Protein AF-A0A9D0G9I2-F1 (afdb_monomer_lite)

Structure (mmCIF, N/CA/C/O backbone):
data_AF-A0A9D0G9I2-F1
#
_entry.id   AF-A0A9D0G9I2-F1
#
loop_
_atom_site.group_PDB
_atom_site.id
_atom_site.type_symbol
_atom_site.label_atom_id
_atom_site.label_alt_id
_atom_site.label_comp_id
_atom_site.label_asym_id
_atom_site.label_entity_id
_atom_site.label_seq_id
_atom_site.pdbx_PDB_ins_code
_atom_site.Cartn_x
_atom_site.Cartn_y
_atom_site.Cartn_z
_atom_site.occupancy
_atom_site.B_iso_or_equiv
_atom_site.auth_seq_id
_atom_site.auth_comp_id
_atom_site.auth_asym_id
_atom_site.auth_atom_id
_atom_site.pdbx_PDB_model_num
ATOM 1 N N . SER A 1 1 ? 21.217 6.390 -65.018 1.00 47.09 1 SER A N 1
ATOM 2 C CA . SER A 1 1 ? 20.827 5.400 -63.999 1.00 47.09 1 SER A CA 1
ATOM 3 C C . SER A 1 1 ? 19.767 6.012 -63.111 1.00 47.09 1 SER A C 1
ATOM 5 O O . SER A 1 1 ? 19.989 7.145 -62.696 1.00 47.09 1 SER A O 1
ATOM 7 N N . PRO A 1 2 ? 18.620 5.361 -62.864 1.00 44.28 2 PRO A N 1
ATOM 8 C CA . PRO A 1 2 ? 17.696 5.843 -61.846 1.00 44.28 2 PRO A CA 1
ATOM 9 C C . PRO A 1 2 ? 18.361 5.688 -60.472 1.00 44.28 2 PRO A C 1
ATOM 11 O O . PRO A 1 2 ? 18.971 4.654 -60.196 1.00 44.28 2 PRO A O 1
ATOM 14 N N . SER A 1 3 ? 18.303 6.733 -59.648 1.00 42.41 3 SER A N 1
ATOM 15 C CA . SER A 1 3 ? 18.754 6.682 -58.256 1.00 42.41 3 SER A CA 1
ATOM 16 C C . SER A 1 3 ? 17.938 5.629 -57.500 1.00 42.41 3 SER A C 1
ATOM 18 O O . SER A 1 3 ? 16.717 5.604 -57.670 1.00 42.41 3 SER A O 1
ATOM 20 N N . PRO A 1 4 ? 18.559 4.757 -56.686 1.00 49.34 4 PRO A N 1
ATOM 21 C CA . PRO A 1 4 ? 17.802 3.831 -55.858 1.00 49.34 4 PRO A CA 1
ATOM 22 C C . PRO A 1 4 ? 16.935 4.631 -54.883 1.00 49.34 4 PRO A C 1
ATOM 24 O O . PRO A 1 4 ? 17.421 5.539 -54.207 1.00 49.34 4 PRO A O 1
ATOM 27 N N . THR A 1 5 ? 15.643 4.312 -54.832 1.00 45.12 5 THR A N 1
ATOM 28 C CA . THR A 1 5 ? 14.754 4.766 -53.763 1.00 45.12 5 THR A CA 1
ATOM 29 C C . THR A 1 5 ? 15.368 4.323 -52.432 1.00 45.12 5 THR A C 1
ATOM 31 O O . THR A 1 5 ? 15.647 3.130 -52.293 1.00 45.12 5 THR A O 1
ATOM 34 N N . PRO A 1 6 ? 15.634 5.231 -51.474 1.00 51.09 6 PRO A N 1
ATOM 35 C CA . PRO A 1 6 ? 16.128 4.823 -50.168 1.00 51.09 6 PRO A CA 1
ATOM 36 C C . PRO A 1 6 ? 15.109 3.869 -49.541 1.00 51.09 6 PRO A C 1
ATOM 38 O O . PRO A 1 6 ? 13.916 4.173 -49.496 1.00 51.09 6 PRO A O 1
ATOM 41 N N . ALA A 1 7 ? 15.574 2.694 -49.116 1.00 53.31 7 ALA A N 1
ATOM 42 C CA . ALA A 1 7 ? 14.750 1.779 -48.346 1.00 53.31 7 ALA A CA 1
ATOM 43 C C . ALA A 1 7 ? 14.322 2.501 -47.063 1.00 53.31 7 ALA A C 1
ATOM 45 O O . ALA A 1 7 ? 15.159 3.071 -46.363 1.00 53.31 7 ALA A O 1
ATOM 46 N N . ILE A 1 8 ? 13.020 2.515 -46.784 1.00 58.06 8 ILE A N 1
ATOM 47 C CA . ILE A 1 8 ? 12.508 2.999 -45.506 1.00 58.06 8 ILE A CA 1
ATOM 48 C C . ILE A 1 8 ? 12.923 1.947 -44.481 1.00 58.06 8 ILE A C 1
ATOM 50 O O . ILE A 1 8 ? 12.377 0.845 -44.478 1.00 58.06 8 ILE A O 1
ATOM 54 N N . THR A 1 9 ? 13.933 2.249 -43.667 1.00 65.75 9 THR A N 1
ATOM 55 C CA . THR A 1 9 ? 14.253 1.420 -42.505 1.00 65.75 9 THR A CA 1
ATOM 56 C C . THR A 1 9 ? 13.101 1.574 -41.520 1.00 65.75 9 THR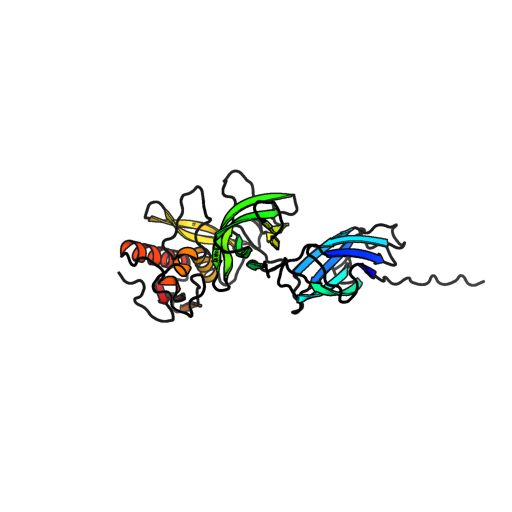 A C 1
ATOM 58 O O . THR A 1 9 ? 12.830 2.678 -41.054 1.00 65.75 9 THR A O 1
ATOM 61 N N . GLU A 1 10 ? 12.383 0.488 -41.260 1.00 85.38 10 GLU A N 1
ATOM 62 C CA . GLU A 1 10 ? 11.380 0.432 -40.200 1.00 85.38 10 GLU A CA 1
ATOM 63 C C . GLU A 1 10 ? 12.079 0.208 -38.859 1.00 85.38 10 GLU A C 1
ATOM 65 O O . GLU A 1 10 ? 13.124 -0.443 -38.798 1.00 85.38 10 GLU A O 1
ATOM 70 N N . GLN A 1 11 ? 11.518 0.766 -37.790 1.00 91.75 11 GLN A N 1
ATOM 71 C CA . GLN A 1 11 ? 12.075 0.590 -36.462 1.00 91.75 11 GLN A CA 1
ATOM 72 C C . GLN A 1 11 ? 11.852 -0.842 -35.962 1.00 91.75 11 GLN A C 1
ATOM 74 O O . GLN A 1 11 ? 10.718 -1.292 -35.818 1.00 91.75 11 GLN A O 1
ATOM 79 N N . ALA A 1 12 ? 12.937 -1.532 -35.624 1.00 95.06 12 ALA A N 1
ATOM 80 C CA . ALA A 1 12 ? 12.932 -2.833 -34.977 1.00 95.06 12 ALA A CA 1
ATOM 81 C C . ALA A 1 12 ? 13.803 -2.790 -33.720 1.00 95.06 12 ALA A C 1
ATOM 83 O O . ALA A 1 12 ? 14.944 -2.332 -33.762 1.00 95.06 12 ALA A O 1
ATOM 84 N N . ILE A 1 13 ? 13.255 -3.291 -32.611 1.00 97.62 13 ILE A N 1
ATOM 85 C CA . ILE A 1 13 ? 13.919 -3.373 -31.308 1.00 97.62 13 ILE A CA 1
ATOM 86 C C . ILE A 1 13 ? 14.185 -4.850 -30.998 1.00 97.62 13 ILE A C 1
ATOM 88 O O . ILE A 1 13 ? 13.281 -5.685 -31.082 1.00 97.62 13 ILE A O 1
ATOM 92 N N . SER A 1 14 ? 15.409 -5.165 -30.592 1.00 97.81 14 SER A N 1
ATOM 93 C CA . SER A 1 14 ? 15.853 -6.507 -30.220 1.00 97.81 14 SER A CA 1
ATOM 94 C C . SER A 1 14 ? 16.387 -6.505 -28.794 1.00 97.81 14 SER A C 1
ATOM 96 O O . SER A 1 14 ? 17.213 -5.667 -28.434 1.00 97.81 14 SER A O 1
ATOM 98 N N . VAL A 1 15 ? 15.951 -7.473 -27.990 1.00 98.31 15 VAL A N 1
ATOM 99 C CA . VAL A 1 15 ? 16.482 -7.714 -26.643 1.00 98.31 15 VAL A CA 1
ATOM 100 C C . VAL A 1 15 ? 17.414 -8.919 -26.701 1.00 98.31 15 VAL A C 1
ATOM 102 O O . VAL A 1 15 ? 17.011 -10.006 -27.113 1.00 98.31 15 VAL A O 1
ATOM 105 N N . GLU A 1 16 ? 18.664 -8.714 -26.303 1.00 98.06 16 GLU A N 1
ATOM 106 C CA . GLU A 1 16 ? 19.693 -9.754 -26.217 1.00 98.06 16 GLU A CA 1
ATOM 107 C C . GLU A 1 16 ? 19.693 -10.401 -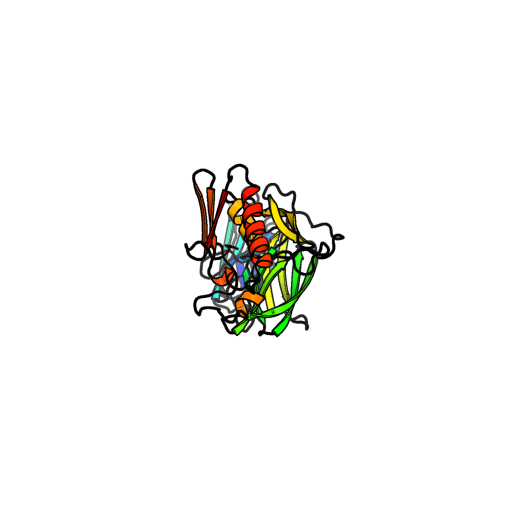24.834 1.00 98.06 16 GLU A C 1
ATOM 109 O O . GLU A 1 16 ? 19.792 -11.621 -24.722 1.00 98.06 16 GLU A O 1
ATOM 114 N N . VAL A 1 17 ? 19.540 -9.583 -23.790 1.00 97.62 17 VAL A N 1
ATOM 115 C CA . VAL A 1 17 ? 19.424 -10.008 -22.394 1.00 97.62 17 VAL A CA 1
ATOM 116 C C . VAL A 1 17 ? 18.236 -9.275 -21.774 1.00 97.62 17 VAL A C 1
ATOM 118 O O . VAL A 1 17 ? 18.145 -8.057 -21.938 1.00 97.62 17 VAL A O 1
ATOM 121 N N . PRO A 1 18 ? 17.340 -9.960 -21.045 1.00 97.62 18 PRO A N 1
ATOM 122 C CA . PRO A 1 18 ? 17.267 -11.414 -20.856 1.00 97.62 18 PRO A CA 1
ATOM 123 C C . PRO A 1 18 ? 16.829 -12.178 -22.121 1.00 97.62 18 PRO A C 1
ATOM 125 O O . PRO A 1 18 ? 16.193 -11.622 -23.013 1.00 97.62 18 PRO A O 1
ATOM 128 N N . HIS A 1 19 ? 17.128 -13.477 -22.175 1.00 96.69 19 HIS A N 1
ATOM 129 C CA . HIS A 1 19 ? 16.605 -14.380 -23.203 1.00 96.69 19 HIS A CA 1
ATOM 130 C C . HIS A 1 19 ? 15.161 -14.811 -22.900 1.00 96.69 19 HIS A C 1
ATOM 132 O O . HIS A 1 19 ? 14.730 -14.848 -21.745 1.00 96.69 19 HIS A O 1
ATOM 138 N N . ALA A 1 20 ? 14.416 -15.208 -23.934 1.00 96.81 20 ALA A N 1
ATOM 139 C CA . ALA A 1 20 ? 13.057 -15.720 -23.767 1.00 96.81 20 ALA A CA 1
ATOM 140 C C . ALA A 1 20 ? 13.018 -16.954 -22.846 1.00 96.81 20 ALA A C 1
ATOM 142 O O . ALA A 1 20 ? 13.774 -17.907 -23.022 1.00 96.81 20 ALA A O 1
ATOM 143 N N . GLY A 1 21 ? 12.122 -16.925 -21.859 1.00 95.44 21 GLY A N 1
ATOM 144 C CA . GLY A 1 21 ? 11.957 -17.948 -20.827 1.00 95.44 21 GLY A CA 1
ATOM 145 C C . GLY A 1 21 ? 12.998 -17.896 -19.705 1.00 95.44 21 GLY A C 1
ATOM 146 O O . GLY A 1 21 ? 12.945 -18.728 -18.801 1.00 95.44 21 GLY A O 1
ATOM 147 N N . GLN A 1 22 ? 13.940 -16.947 -19.733 1.00 96.44 22 GLN A N 1
ATOM 148 C CA . GLN A 1 22 ? 14.976 -16.844 -18.711 1.00 96.44 22 GLN A CA 1
ATOM 149 C C . GLN A 1 22 ? 14.378 -16.494 -17.343 1.00 96.44 22 GLN A C 1
ATOM 151 O O . GLN A 1 22 ? 13.547 -15.591 -17.211 1.00 96.44 22 GLN A O 1
ATOM 156 N N . THR A 1 23 ? 14.865 -17.176 -16.304 1.00 94.69 23 THR A N 1
ATOM 157 C CA . THR A 1 23 ? 14.631 -16.774 -14.917 1.00 94.69 23 THR A CA 1
ATOM 158 C C . THR A 1 23 ? 15.496 -15.567 -14.576 1.00 94.69 23 THR A C 1
ATOM 160 O O . THR A 1 23 ? 16.725 -15.662 -14.595 1.00 94.69 23 THR A O 1
ATOM 163 N N . VAL A 1 24 ? 14.864 -14.443 -14.245 1.00 92.88 24 VAL A N 1
ATOM 164 C CA . VAL A 1 24 ? 15.537 -13.168 -13.957 1.00 92.88 24 VAL A CA 1
ATOM 165 C C . VAL A 1 24 ? 15.492 -12.833 -12.471 1.00 92.88 24 VAL A C 1
ATOM 167 O O . VAL A 1 24 ? 14.506 -13.105 -11.791 1.00 92.88 24 VAL A O 1
ATOM 170 N N . THR A 1 25 ? 16.568 -12.241 -11.956 1.00 89.00 25 THR A N 1
ATOM 171 C CA . THR A 1 25 ? 16.629 -11.665 -10.603 1.00 89.00 25 THR A CA 1
ATOM 172 C C . THR A 1 25 ? 15.915 -10.313 -10.542 1.00 89.00 25 THR A C 1
ATOM 174 O O . THR A 1 25 ? 15.331 -9.876 -11.528 1.00 89.00 25 THR A O 1
ATOM 177 N N . ASN A 1 26 ? 15.951 -9.661 -9.379 1.00 87.62 26 ASN A N 1
ATOM 178 C CA . ASN A 1 26 ? 15.521 -8.280 -9.188 1.00 87.62 26 ASN A CA 1
ATOM 179 C C . ASN A 1 26 ? 16.738 -7.480 -8.671 1.00 87.62 26 ASN A C 1
ATOM 181 O O . ASN A 1 26 ? 17.180 -7.758 -7.552 1.00 87.62 26 ASN A O 1
ATOM 185 N N . PRO A 1 27 ? 17.338 -6.585 -9.477 1.00 92.38 27 PRO A N 1
ATOM 186 C CA . PRO A 1 27 ? 16.837 -6.068 -10.754 1.00 92.38 27 PRO A CA 1
ATOM 187 C C . PRO A 1 27 ? 16.989 -7.042 -11.938 1.00 92.38 27 PRO A C 1
ATOM 189 O O . PRO A 1 27 ? 17.762 -8.005 -11.892 1.00 92.38 27 PRO A O 1
ATOM 192 N N . ILE A 1 28 ? 16.242 -6.762 -13.010 1.00 94.31 28 ILE A N 1
ATOM 193 C CA . ILE A 1 28 ? 16.429 -7.347 -14.343 1.00 94.31 28 ILE A CA 1
ATOM 194 C C . ILE A 1 28 ? 17.516 -6.546 -15.054 1.00 94.31 28 ILE A C 1
ATOM 196 O O . ILE A 1 28 ? 17.349 -5.347 -15.265 1.00 94.31 28 ILE A O 1
ATOM 200 N N . HIS A 1 29 ? 18.596 -7.205 -15.466 1.00 96.69 29 HIS A N 1
ATOM 201 C CA . HIS A 1 29 ? 19.578 -6.602 -16.365 1.00 96.69 29 HIS A CA 1
ATOM 202 C C . HIS A 1 29 ? 19.095 -6.740 -17.810 1.00 96.69 29 HIS A C 1
ATOM 204 O O . HIS A 1 29 ? 18.751 -7.840 -18.247 1.00 96.69 29 HIS A O 1
ATOM 210 N N . ILE A 1 30 ? 19.067 -5.626 -18.534 1.00 98.00 30 ILE A N 1
ATOM 211 C CA . ILE A 1 30 ? 18.604 -5.537 -19.916 1.00 98.00 30 ILE A CA 1
ATOM 212 C C . ILE A 1 30 ? 19.768 -5.117 -20.802 1.00 98.00 30 ILE A C 1
ATOM 214 O O . ILE A 1 30 ? 20.473 -4.161 -20.483 1.00 98.00 30 ILE A O 1
ATOM 218 N N . GLN A 1 31 ? 19.921 -5.792 -21.935 1.00 98.50 31 GLN A N 1
ATOM 219 C CA . GLN A 1 31 ? 20.800 -5.397 -23.028 1.00 98.50 31 GLN A CA 1
ATOM 220 C C . GLN A 1 31 ? 20.077 -5.623 -24.352 1.00 98.50 31 GLN A C 1
ATOM 222 O O . GLN A 1 31 ? 19.423 -6.652 -24.542 1.00 98.50 31 GLN A O 1
ATOM 227 N N . GLY A 1 32 ? 20.209 -4.685 -25.280 1.00 98.25 32 GLY A N 1
ATOM 228 C CA . GLY A 1 32 ? 19.633 -4.830 -26.605 1.00 98.25 32 GLY A CA 1
ATOM 229 C C . GLY A 1 32 ? 20.092 -3.763 -27.582 1.00 98.25 32 GLY A C 1
ATOM 230 O O . GLY A 1 32 ? 20.961 -2.936 -27.288 1.00 98.25 32 GLY A O 1
ATOM 231 N N . HIS A 1 33 ? 19.491 -3.802 -28.763 1.00 98.19 33 HIS A N 1
ATOM 232 C CA . HIS A 1 33 ? 19.754 -2.870 -29.845 1.00 98.19 33 HIS A CA 1
ATOM 233 C C . HIS A 1 33 ? 18.474 -2.543 -30.612 1.00 98.19 33 HIS A C 1
ATOM 235 O O . HIS A 1 33 ? 17.480 -3.265 -30.539 1.00 98.19 33 HIS A O 1
ATOM 241 N N . ALA A 1 34 ? 18.506 -1.452 -31.362 1.00 97.81 34 ALA A N 1
ATOM 242 C CA . ALA A 1 34 ? 17.453 -1.055 -32.274 1.00 97.81 34 ALA A CA 1
ATOM 243 C C . ALA A 1 34 ? 18.041 -0.581 -33.604 1.00 97.81 34 ALA A C 1
ATOM 245 O O . ALA A 1 34 ? 19.178 -0.107 -33.673 1.00 97.81 34 ALA A O 1
ATOM 246 N N . THR A 1 35 ? 17.260 -0.701 -34.672 1.00 96.69 35 THR A N 1
ATOM 247 C CA . THR A 1 35 ? 17.672 -0.277 -36.019 1.00 96.69 35 THR A CA 1
ATOM 248 C C . THR A 1 35 ? 17.818 1.234 -36.154 1.00 96.69 35 THR A C 1
ATOM 250 O O . THR A 1 35 ? 18.607 1.685 -36.983 1.00 96.69 35 THR A O 1
ATOM 253 N N . ILE A 1 36 ? 17.059 2.002 -35.365 1.00 95.06 36 ILE A N 1
ATOM 254 C CA . ILE A 1 36 ? 17.032 3.464 -35.376 1.00 95.06 36 ILE A CA 1
ATOM 255 C C . ILE A 1 36 ? 17.128 3.972 -33.935 1.00 95.06 36 ILE A C 1
ATOM 257 O O . ILE A 1 36 ? 16.480 3.449 -33.025 1.00 95.06 36 ILE A O 1
ATOM 261 N N . TYR A 1 37 ? 17.944 5.002 -33.735 1.00 95.19 37 TYR A N 1
ATOM 262 C CA . TYR A 1 37 ? 18.054 5.744 -32.492 1.00 95.19 37 TYR A CA 1
ATOM 263 C C . TYR A 1 37 ? 16.715 6.408 -32.153 1.00 95.19 37 TYR A C 1
ATOM 265 O O . TYR A 1 37 ? 16.200 7.158 -32.989 1.00 95.19 37 TYR A O 1
ATOM 273 N N . PRO A 1 38 ? 16.142 6.132 -30.964 1.00 93.81 38 PRO A N 1
ATOM 274 C CA . PRO A 1 38 ? 14.804 6.590 -30.627 1.00 93.81 38 PRO A CA 1
ATOM 275 C C . PRO A 1 38 ? 14.770 8.107 -30.475 1.00 93.81 38 PRO A C 1
ATOM 277 O O . PRO A 1 38 ? 15.780 8.758 -30.179 1.00 93.81 38 PRO A O 1
ATOM 280 N N . PHE A 1 39 ? 13.582 8.682 -30.638 1.00 87.94 39 PHE A N 1
ATOM 281 C CA . PHE A 1 39 ? 13.379 10.096 -30.340 1.00 87.94 39 PHE A CA 1
ATOM 282 C C . PHE A 1 39 ? 13.793 10.416 -28.889 1.00 87.94 39 PHE A C 1
ATOM 284 O O . PHE A 1 39 ? 13.548 9.629 -27.978 1.00 87.94 39 PHE A O 1
ATOM 291 N N . GLU A 1 40 ? 14.486 11.544 -28.686 1.00 88.75 40 GLU A N 1
ATOM 292 C CA . GLU A 1 40 ? 15.084 11.942 -27.393 1.00 88.75 40 GLU A CA 1
ATOM 293 C C . GLU A 1 40 ? 16.034 10.901 -26.763 1.00 88.75 40 GLU A C 1
ATOM 295 O O . GLU A 1 40 ? 16.381 10.999 -25.586 1.00 88.75 40 GLU A O 1
ATOM 300 N N . GLY A 1 41 ? 16.487 9.905 -27.533 1.00 94.38 41 GLY A N 1
ATOM 301 C CA . GLY A 1 41 ? 17.415 8.890 -27.045 1.00 94.38 41 GLY A CA 1
ATOM 302 C C . GLY A 1 41 ? 16.836 7.980 -25.968 1.00 94.38 41 GLY A C 1
ATOM 303 O O . GLY A 1 41 ? 17.605 7.406 -25.199 1.00 94.38 41 GLY A O 1
ATOM 304 N N . THR A 1 42 ? 15.509 7.855 -25.891 1.00 95.81 42 THR A N 1
ATOM 305 C CA . THR A 1 42 ? 14.836 7.154 -24.794 1.00 95.81 42 THR A CA 1
ATOM 306 C C . THR A 1 42 ? 13.922 6.040 -25.302 1.00 95.81 42 THR A C 1
ATOM 308 O O . THR A 1 42 ? 13.017 6.269 -26.100 1.00 95.81 42 THR A O 1
ATOM 311 N N . PHE A 1 43 ? 14.125 4.829 -24.784 1.00 97.44 43 PHE A N 1
ATOM 312 C CA . PHE A 1 43 ? 13.136 3.750 -24.814 1.00 97.44 43 PHE A CA 1
ATOM 313 C C . PHE A 1 43 ? 12.392 3.675 -23.480 1.00 97.44 43 PHE A C 1
ATOM 315 O O . PHE A 1 43 ? 12.831 4.228 -22.474 1.00 97.44 43 PHE A O 1
ATOM 322 N N . LEU A 1 44 ? 11.288 2.937 -23.447 1.00 97.00 44 LEU A N 1
ATOM 323 C CA . LEU A 1 44 ? 10.555 2.628 -22.226 1.00 97.00 44 LEU A CA 1
ATOM 324 C C . LEU A 1 44 ? 10.566 1.119 -21.987 1.00 97.00 44 LEU A C 1
ATOM 326 O O . LEU A 1 44 ? 10.087 0.359 -22.827 1.00 97.00 44 LEU A O 1
ATOM 330 N N . ALA A 1 45 ? 11.079 0.675 -20.842 1.00 97.94 45 ALA A N 1
ATOM 331 C CA . ALA A 1 45 ? 10.878 -0.691 -20.377 1.00 97.94 45 ALA A CA 1
ATOM 332 C C . ALA A 1 45 ? 9.601 -0.788 -19.553 1.00 97.94 45 ALA A C 1
ATOM 334 O O . ALA A 1 45 ? 9.360 0.024 -18.665 1.00 97.94 45 ALA A O 1
ATOM 335 N N . ARG A 1 46 ? 8.826 -1.840 -19.805 1.00 97.88 46 ARG A N 1
ATOM 336 C CA . ARG A 1 46 ? 7.679 -2.248 -18.997 1.00 97.88 46 ARG A CA 1
ATOM 337 C C . ARG A 1 46 ? 7.822 -3.704 -18.600 1.00 97.88 46 ARG A C 1
ATOM 339 O O . ARG A 1 46 ? 8.085 -4.549 -19.454 1.00 97.88 46 ARG A O 1
ATOM 346 N N . VAL A 1 47 ? 7.612 -4.004 -17.326 1.00 97.31 47 VAL A N 1
ATOM 347 C CA . VAL A 1 47 ? 7.575 -5.379 -16.819 1.00 97.31 47 VAL A CA 1
ATOM 348 C C . VAL A 1 47 ? 6.143 -5.709 -16.439 1.00 97.31 47 VAL A C 1
ATOM 350 O O . VAL A 1 47 ? 5.479 -4.905 -15.785 1.00 97.31 47 VAL A O 1
ATOM 353 N N . TYR A 1 48 ? 5.683 -6.885 -16.849 1.00 95.69 48 TYR A N 1
ATOM 354 C CA . TYR A 1 48 ? 4.346 -7.390 -16.568 1.00 95.69 48 TYR A CA 1
ATOM 355 C C . TYR A 1 48 ? 4.412 -8.725 -15.826 1.00 95.69 48 TYR A C 1
ATOM 357 O O . TYR A 1 48 ? 5.289 -9.545 -16.119 1.00 95.69 48 TYR A O 1
ATOM 365 N N . ASP A 1 49 ? 3.485 -8.936 -14.892 1.00 92.44 49 ASP A N 1
ATOM 366 C CA . ASP A 1 49 ? 3.281 -10.227 -14.226 1.00 92.44 49 ASP A CA 1
ATOM 367 C C . ASP A 1 49 ? 2.464 -11.205 -15.097 1.00 92.44 49 ASP A C 1
ATOM 369 O O . ASP A 1 49 ? 2.115 -10.913 -16.244 1.00 92.44 49 ASP A O 1
ATOM 373 N N . SER A 1 50 ? 2.166 -12.390 -14.559 1.00 91.19 50 SER A N 1
ATOM 374 C CA . SER A 1 50 ? 1.400 -13.435 -15.251 1.00 91.19 50 SER A CA 1
ATOM 375 C C . SER A 1 50 ? -0.054 -13.059 -15.534 1.00 91.19 50 SER A C 1
ATOM 377 O O . SER A 1 50 ? -0.682 -13.684 -16.386 1.00 91.19 50 SER A O 1
ATOM 379 N N . ASP A 1 51 ? -0.581 -12.062 -14.823 1.00 91.31 51 ASP A N 1
ATOM 380 C CA . ASP A 1 51 ? -1.934 -11.537 -14.993 1.00 91.31 51 ASP A CA 1
ATOM 381 C C . ASP A 1 51 ? -1.947 -10.304 -15.917 1.00 91.31 51 ASP A C 1
ATOM 383 O O . ASP A 1 51 ? -2.948 -9.588 -15.985 1.00 91.31 51 ASP A O 1
ATOM 387 N N . GLU A 1 52 ? -0.839 -10.042 -16.624 1.00 93.25 52 GLU A N 1
ATOM 388 C CA . GLU A 1 52 ? -0.643 -8.893 -17.513 1.00 93.25 52 GLU A CA 1
ATOM 389 C C . GLU A 1 52 ? -0.761 -7.532 -16.800 1.00 93.25 52 GLU A C 1
ATOM 391 O O . GLU A 1 52 ? -1.010 -6.498 -17.431 1.00 93.25 52 GLU A O 1
ATOM 396 N N . ARG A 1 53 ? -0.536 -7.489 -15.480 1.00 93.69 53 ARG A N 1
ATOM 397 C CA . ARG A 1 53 ? -0.463 -6.227 -14.732 1.00 93.69 53 ARG A CA 1
ATOM 398 C C . ARG A 1 53 ? 0.923 -5.621 -14.865 1.00 93.69 53 ARG A C 1
ATOM 400 O O . ARG A 1 53 ? 1.926 -6.319 -14.773 1.00 93.69 53 ARG A O 1
ATOM 407 N N . LEU A 1 54 ? 0.976 -4.306 -15.059 1.00 94.94 54 LEU A N 1
ATOM 408 C CA . LEU A 1 54 ? 2.225 -3.550 -15.105 1.00 94.94 54 LEU A CA 1
ATOM 409 C C . LEU A 1 54 ? 2.830 -3.464 -13.696 1.00 94.94 54 LEU A C 1
ATOM 411 O O . LEU A 1 54 ? 2.208 -2.908 -12.794 1.00 94.94 54 LEU A O 1
ATOM 415 N N . ILE A 1 55 ? 4.040 -3.996 -13.520 1.00 94.69 55 ILE A N 1
ATOM 416 C CA . ILE A 1 55 ? 4.724 -4.086 -12.217 1.00 94.69 55 ILE A CA 1
ATOM 417 C C . ILE A 1 55 ? 6.035 -3.295 -12.135 1.00 94.69 55 ILE A C 1
ATOM 419 O O . ILE A 1 55 ? 6.616 -3.163 -11.054 1.00 94.69 55 ILE A O 1
ATOM 423 N N . ALA A 1 56 ? 6.494 -2.769 -13.270 1.00 95.25 56 ALA A N 1
ATOM 424 C CA . ALA A 1 56 ? 7.553 -1.774 -13.372 1.00 95.25 56 ALA A CA 1
ATOM 425 C C . ALA A 1 56 ? 7.443 -1.035 -14.705 1.00 95.25 56 ALA A C 1
ATOM 427 O O . ALA A 1 56 ? 7.085 -1.632 -15.723 1.00 95.25 56 ALA A O 1
ATOM 428 N N . GLU A 1 57 ? 7.806 0.241 -14.705 1.00 95.81 57 GLU A N 1
ATOM 429 C CA . GLU A 1 57 ? 7.958 1.057 -15.902 1.00 95.81 57 GLU A CA 1
ATOM 430 C C . GLU A 1 57 ? 9.160 1.978 -15.692 1.00 95.81 57 GLU A C 1
ATOM 432 O O . GLU A 1 57 ? 9.200 2.701 -14.700 1.00 95.81 57 GLU A O 1
ATOM 437 N N . VAL A 1 58 ? 10.165 1.913 -16.570 1.00 94.12 58 VAL A N 1
ATOM 438 C CA . VAL A 1 58 ? 11.373 2.743 -16.447 1.00 94.12 58 VAL A CA 1
ATOM 439 C C . VAL A 1 58 ? 11.884 3.209 -17.810 1.00 94.12 58 VAL A C 1
ATOM 441 O O . VAL A 1 58 ? 11.893 2.421 -18.762 1.00 94.12 58 VAL A O 1
ATOM 444 N N . PRO A 1 59 ? 12.331 4.471 -17.937 1.00 95.44 59 PRO A N 1
ATOM 445 C CA . PRO A 1 59 ? 13.002 4.934 -19.142 1.00 95.44 59 PRO A CA 1
ATOM 446 C C . PRO A 1 59 ? 14.384 4.280 -19.277 1.00 95.44 59 PRO A C 1
ATOM 448 O O . PRO A 1 59 ? 15.082 4.045 -18.291 1.00 95.44 59 PRO A O 1
ATOM 451 N N . ILE A 1 60 ? 14.788 4.009 -20.515 1.00 97.12 60 ILE A N 1
ATOM 452 C CA . ILE A 1 60 ? 16.092 3.453 -20.866 1.00 97.12 60 ILE A CA 1
ATOM 453 C C . ILE A 1 60 ? 16.786 4.411 -21.825 1.00 97.12 60 ILE A C 1
ATOM 455 O O . ILE A 1 60 ? 16.294 4.662 -22.924 1.00 97.12 60 ILE A O 1
ATOM 459 N N . MET A 1 61 ? 17.964 4.885 -21.427 1.00 97.06 61 MET A N 1
ATOM 460 C CA . MET A 1 61 ? 18.807 5.703 -22.291 1.00 97.06 61 MET A CA 1
ATOM 461 C C . MET A 1 61 ? 19.478 4.838 -23.360 1.00 97.06 61 MET A C 1
ATOM 463 O O . MET A 1 61 ? 20.170 3.864 -23.052 1.00 97.06 61 MET A O 1
ATOM 467 N N . ALA A 1 62 ? 19.287 5.219 -24.618 1.00 97.50 62 ALA A N 1
ATOM 468 C CA . ALA A 1 62 ? 19.923 4.611 -25.772 1.00 97.50 62 ALA A CA 1
ATOM 469 C C . ALA A 1 62 ? 21.248 5.310 -26.116 1.00 97.50 62 ALA A C 1
ATOM 471 O O . ALA A 1 62 ? 21.423 6.515 -25.923 1.00 97.50 62 ALA A O 1
ATOM 472 N N . GLN A 1 63 ? 22.175 4.547 -26.686 1.00 97.88 63 GLN A N 1
ATOM 473 C CA . GLN A 1 63 ? 23.450 5.015 -27.220 1.00 97.88 63 GLN A CA 1
ATOM 474 C C . GLN A 1 63 ? 23.439 4.869 -28.741 1.00 97.88 63 GLN A C 1
ATOM 476 O O . GLN A 1 63 ? 23.026 3.834 -29.257 1.00 97.88 63 GLN A O 1
ATOM 481 N N . GLY A 1 64 ? 23.889 5.892 -29.461 1.00 95.88 64 GLY A N 1
ATOM 482 C CA . GLY A 1 64 ? 23.901 5.921 -30.923 1.00 95.88 64 GLY A CA 1
ATOM 483 C C . GLY A 1 64 ? 23.763 7.342 -31.462 1.00 95.88 64 GLY A C 1
ATOM 484 O O . GLY A 1 64 ? 23.675 8.297 -30.692 1.00 95.88 64 GLY A O 1
ATOM 485 N N . GLU A 1 65 ? 23.745 7.464 -32.786 1.00 94.06 65 GLU A N 1
ATOM 486 C CA . GLU A 1 65 ? 23.573 8.742 -33.484 1.00 94.06 65 GLU A CA 1
ATOM 487 C C . GLU A 1 65 ? 22.142 8.866 -34.030 1.00 94.06 65 GLU A C 1
ATOM 489 O O . GLU A 1 65 ? 21.596 7.869 -34.519 1.00 94.06 65 GLU A O 1
ATOM 494 N N . PRO A 1 66 ? 21.532 10.066 -34.025 1.00 91.06 66 PRO A N 1
ATOM 495 C CA . PRO A 1 66 ? 20.206 10.283 -34.598 1.00 91.06 66 PRO A CA 1
ATOM 496 C C . PRO A 1 66 ? 20.082 9.755 -36.037 1.00 91.06 66 PRO A C 1
ATOM 498 O O . PRO A 1 66 ? 20.861 10.114 -36.919 1.00 91.06 66 PRO A O 1
ATOM 501 N N . GLY A 1 67 ? 19.083 8.900 -36.277 1.00 86.19 67 GLY A N 1
ATOM 502 C CA . GLY A 1 67 ? 18.844 8.255 -37.576 1.00 86.19 67 GLY A CA 1
ATOM 503 C C . GLY A 1 67 ? 19.740 7.045 -37.885 1.00 86.19 67 GLY A C 1
ATOM 504 O O . GLY A 1 67 ? 19.516 6.380 -38.895 1.00 86.19 67 GLY A O 1
ATOM 505 N N . GLY A 1 68 ? 20.728 6.746 -37.037 1.00 93.44 68 GLY A N 1
ATOM 506 C CA . GLY A 1 68 ? 21.541 5.529 -37.083 1.00 93.44 68 GLY A CA 1
ATOM 507 C C . GLY A 1 68 ? 21.041 4.448 -36.116 1.00 93.44 68 GLY A C 1
ATOM 508 O O . GLY A 1 68 ? 20.055 4.672 -35.419 1.00 93.44 68 GLY A O 1
ATOM 509 N N . PRO A 1 69 ? 21.703 3.280 -36.047 1.00 96.75 69 PRO A N 1
ATOM 510 C CA . PRO A 1 69 ? 21.364 2.231 -35.088 1.00 96.75 69 PRO A CA 1
ATOM 511 C C . PRO A 1 69 ? 21.640 2.666 -33.646 1.00 96.75 69 PRO A C 1
ATOM 513 O O . PRO A 1 69 ? 22.486 3.527 -33.393 1.00 96.75 69 PRO A O 1
ATOM 516 N N . ALA A 1 70 ? 20.962 2.015 -32.703 1.00 97.56 70 ALA A N 1
ATOM 517 C CA . ALA A 1 70 ? 21.138 2.256 -31.279 1.00 97.56 70 ALA A CA 1
ATOM 518 C C . ALA A 1 70 ? 21.383 0.974 -30.487 1.00 97.56 70 ALA A C 1
ATOM 520 O O . ALA A 1 70 ? 20.886 -0.092 -30.840 1.00 97.56 70 ALA A O 1
ATOM 521 N N . SER A 1 71 ? 22.109 1.095 -29.382 1.00 98.12 71 SER A N 1
ATOM 522 C CA . SER A 1 71 ? 22.224 0.074 -28.342 1.00 98.12 71 SER A CA 1
ATOM 523 C C . SER A 1 71 ? 21.693 0.608 -27.018 1.00 98.12 71 SER A C 1
ATOM 525 O O . SER A 1 71 ? 21.593 1.818 -26.812 1.00 98.12 71 SER A O 1
ATOM 527 N N . PHE A 1 72 ? 21.324 -0.285 -26.109 1.00 98.12 72 PHE A N 1
ATOM 528 C CA . PHE A 1 72 ? 20.885 0.104 -24.777 1.00 98.12 72 PHE A CA 1
ATOM 529 C C . PHE A 1 72 ? 21.237 -0.951 -23.733 1.00 98.12 72 PHE A C 1
ATOM 531 O O . PHE A 1 72 ? 21.246 -2.153 -24.006 1.00 98.12 72 PHE A O 1
ATOM 538 N N . THR A 1 73 ? 21.485 -0.473 -22.516 1.00 98.19 73 THR A N 1
ATOM 539 C CA . THR A 1 73 ? 21.657 -1.288 -21.312 1.00 98.19 73 THR A CA 1
ATOM 540 C C . THR A 1 73 ? 20.910 -0.640 -20.159 1.00 98.19 73 THR A C 1
ATOM 542 O O . THR A 1 73 ? 20.993 0.578 -20.001 1.00 98.19 73 THR A O 1
ATOM 545 N N . ALA A 1 74 ? 20.216 -1.426 -19.341 1.00 96.88 74 ALA A N 1
ATOM 546 C CA . ALA A 1 74 ? 19.485 -0.907 -18.188 1.00 96.88 74 ALA A CA 1
ATOM 547 C C . ALA A 1 74 ? 19.3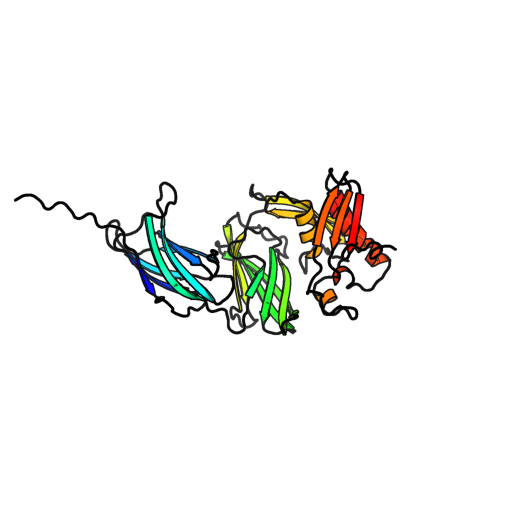42 -1.938 -17.069 1.00 96.88 74 ALA A C 1
ATOM 549 O O . ALA A 1 74 ? 19.464 -3.142 -17.291 1.00 96.88 74 ALA A O 1
ATOM 550 N N . GLU A 1 75 ? 19.021 -1.447 -15.877 1.00 95.31 75 GLU A N 1
ATOM 551 C CA . GLU A 1 75 ? 18.570 -2.259 -14.753 1.00 95.31 75 GLU A CA 1
ATOM 552 C C . GLU A 1 75 ? 17.143 -1.867 -14.395 1.00 95.31 75 GLU A C 1
ATOM 554 O O . GLU A 1 75 ? 16.835 -0.684 -14.244 1.00 95.31 75 GLU A O 1
ATOM 559 N N . VAL A 1 76 ? 16.266 -2.861 -14.261 1.00 93.88 76 VAL A N 1
ATOM 560 C CA . VAL A 1 76 ? 14.855 -2.638 -13.941 1.00 93.88 76 VAL A CA 1
ATOM 561 C C . VAL A 1 76 ? 14.503 -3.389 -12.678 1.00 93.88 76 VAL A C 1
ATOM 563 O O . VAL A 1 76 ? 14.409 -4.619 -12.670 1.00 93.88 76 VAL A O 1
ATOM 566 N N . TYR A 1 77 ? 14.295 -2.638 -11.604 1.00 92.12 77 TYR A N 1
ATOM 567 C CA . TYR A 1 77 ? 13.655 -3.175 -10.418 1.00 92.12 77 TYR A CA 1
ATOM 568 C C . TYR A 1 77 ? 12.154 -3.314 -10.660 1.00 92.12 77 TYR A C 1
ATOM 570 O O . TYR A 1 77 ? 11.541 -2.471 -11.313 1.00 92.12 77 TYR A O 1
ATOM 578 N N . TYR A 1 78 ? 11.555 -4.369 -10.119 1.00 91.12 78 TYR A N 1
ATOM 579 C CA . TYR A 1 78 ? 10.115 -4.608 -10.215 1.00 91.12 78 TYR A CA 1
ATOM 580 C C . TYR A 1 78 ? 9.526 -5.005 -8.867 1.00 91.12 78 TYR A C 1
ATOM 582 O O . TYR A 1 78 ? 10.238 -5.496 -7.992 1.00 91.12 78 TYR A O 1
ATOM 590 N N . GLY A 1 79 ? 8.232 -4.752 -8.688 1.00 89.50 79 GLY A N 1
ATOM 591 C CA . GLY A 1 79 ? 7.471 -5.263 -7.547 1.00 89.50 79 GLY A CA 1
ATOM 592 C C . GLY A 1 79 ? 6.601 -6.457 -7.926 1.00 89.50 79 GLY A C 1
ATOM 593 O O . GLY A 1 79 ? 6.739 -7.014 -9.009 1.00 89.50 79 GLY A O 1
ATOM 594 N N . GLY A 1 80 ? 5.652 -6.815 -7.063 1.00 81.94 80 GLY A N 1
ATOM 595 C CA . GLY A 1 80 ? 4.678 -7.867 -7.362 1.00 81.94 80 GLY A CA 1
ATOM 596 C C . GLY A 1 80 ? 5.204 -9.295 -7.178 1.00 81.94 80 GLY A C 1
ATOM 597 O O . GLY A 1 80 ? 6.308 -9.531 -6.683 1.00 81.94 80 GLY A O 1
ATOM 598 N N . HIS A 1 81 ? 4.359 -10.268 -7.520 1.00 81.06 81 HIS A N 1
ATOM 599 C CA . HIS A 1 81 ? 4.592 -11.670 -7.187 1.00 81.06 81 HIS A CA 1
ATOM 600 C C . HIS A 1 81 ? 5.588 -12.344 -8.146 1.00 81.06 81 HIS A C 1
ATOM 602 O O . HIS A 1 81 ? 5.576 -12.074 -9.347 1.00 81.06 81 HIS A O 1
ATOM 608 N N . PRO A 1 82 ? 6.413 -13.283 -7.648 1.00 84.44 82 PRO A N 1
ATOM 609 C CA . PRO A 1 82 ? 7.235 -14.141 -8.497 1.00 84.44 82 PRO A CA 1
ATOM 610 C C . PRO A 1 82 ? 6.375 -15.021 -9.401 1.00 84.44 82 PRO A C 1
ATOM 612 O O . PRO A 1 82 ? 5.318 -15.487 -8.979 1.00 84.44 82 PRO A O 1
ATOM 615 N N . GLY A 1 83 ? 6.860 -15.344 -10.596 1.00 89.69 83 GLY A N 1
ATOM 616 C CA . GLY A 1 83 ? 6.134 -16.217 -11.512 1.00 89.69 83 GLY A CA 1
ATOM 617 C C . GLY A 1 83 ? 6.457 -15.959 -12.973 1.00 89.69 83 GLY A C 1
ATOM 618 O O . GLY A 1 83 ? 7.470 -15.348 -13.303 1.00 89.69 83 GLY A O 1
ATOM 619 N N . ALA A 1 84 ? 5.598 -16.449 -13.862 1.00 94.06 84 ALA A N 1
ATOM 620 C CA . ALA A 1 84 ? 5.670 -16.071 -15.267 1.00 94.06 84 ALA A CA 1
ATOM 621 C C . ALA A 1 84 ? 5.431 -14.560 -15.415 1.00 94.06 84 ALA A C 1
ATOM 623 O O . ALA A 1 84 ? 4.670 -13.967 -14.656 1.00 94.06 84 ALA A O 1
ATOM 624 N N . GLY A 1 85 ? 6.076 -13.946 -16.396 1.00 95.62 85 GLY A N 1
ATOM 625 C CA . GLY A 1 85 ? 5.877 -12.543 -16.729 1.00 95.62 85 GLY A CA 1
ATOM 626 C C . GLY A 1 85 ? 6.487 -12.217 -18.081 1.00 95.62 85 GLY A C 1
ATOM 627 O O . GLY A 1 85 ? 6.927 -13.108 -18.815 1.00 95.62 85 GLY A O 1
ATOM 628 N N . ARG A 1 86 ? 6.548 -10.932 -18.421 1.00 97.12 86 ARG A N 1
ATOM 629 C CA . ARG A 1 86 ? 7.237 -10.475 -19.633 1.00 97.12 86 ARG A CA 1
ATOM 630 C C . ARG A 1 86 ? 7.853 -9.097 -19.463 1.00 97.12 86 ARG A C 1
ATOM 632 O O . ARG A 1 86 ? 7.316 -8.240 -18.768 1.00 97.12 86 ARG A O 1
ATOM 639 N N . LEU A 1 87 ? 8.962 -8.886 -20.158 1.00 98.12 87 LEU A N 1
ATOM 640 C CA . LEU A 1 87 ? 9.571 -7.580 -20.372 1.00 98.12 87 LEU A CA 1
ATOM 641 C C . LEU A 1 87 ? 9.173 -7.084 -21.759 1.00 98.12 87 LEU A C 1
ATOM 643 O O . LEU A 1 87 ? 9.321 -7.819 -22.733 1.00 98.12 87 LEU A O 1
ATOM 647 N N . ALA A 1 88 ? 8.713 -5.843 -21.856 1.00 98.31 88 ALA A N 1
ATOM 648 C CA . ALA A 1 88 ? 8.512 -5.143 -23.115 1.00 98.31 88 ALA A CA 1
ATOM 649 C C . ALA A 1 88 ? 9.424 -3.920 -23.189 1.00 98.31 88 ALA A C 1
ATOM 651 O O . ALA A 1 88 ? 9.493 -3.154 -22.229 1.00 98.31 88 ALA A O 1
ATOM 652 N N . ILE A 1 89 ? 10.082 -3.726 -24.332 1.00 98.31 89 ILE A N 1
ATOM 653 C CA . ILE A 1 89 ? 10.814 -2.495 -24.652 1.00 98.31 89 ILE A CA 1
ATOM 654 C C . ILE A 1 89 ? 10.037 -1.779 -25.744 1.00 98.31 89 ILE A C 1
ATOM 656 O O . ILE A 1 89 ? 9.754 -2.376 -26.785 1.00 98.31 89 ILE A O 1
ATOM 660 N N . LEU A 1 90 ? 9.663 -0.531 -25.479 1.00 97.31 90 LEU A N 1
ATOM 661 C CA . LEU A 1 90 ? 8.819 0.281 -26.340 1.00 97.31 90 LEU A CA 1
ATOM 662 C C . LEU A 1 90 ? 9.555 1.543 -26.778 1.00 97.31 90 LEU A C 1
ATOM 664 O O . LEU A 1 90 ? 10.277 2.158 -25.995 1.00 97.31 90 LEU A O 1
ATOM 668 N N . GLU A 1 91 ? 9.279 1.972 -28.001 1.00 95.75 91 GLU A N 1
ATOM 669 C CA . GLU A 1 91 ? 9.445 3.360 -28.415 1.00 95.75 91 GLU A CA 1
ATOM 670 C C . GLU A 1 91 ? 8.069 4.020 -28.461 1.00 95.75 91 GLU A C 1
ATOM 672 O O . GLU A 1 91 ? 7.131 3.478 -29.056 1.00 95.75 91 GLU A O 1
ATOM 677 N N . LEU A 1 92 ? 7.941 5.178 -27.815 1.00 93.56 92 LEU A N 1
ATOM 678 C CA . LEU A 1 92 ? 6.705 5.949 -27.801 1.00 93.56 92 LEU A CA 1
ATOM 679 C C . LEU A 1 92 ? 6.804 7.147 -28.743 1.00 93.56 92 LEU A C 1
ATOM 681 O O . LEU A 1 92 ? 7.831 7.814 -28.839 1.00 93.56 92 LEU A O 1
ATOM 685 N N . SER A 1 93 ? 5.696 7.444 -29.409 1.00 89.75 93 SER A N 1
ATOM 686 C CA . SER A 1 93 ? 5.526 8.625 -30.240 1.00 89.75 93 SER A CA 1
ATOM 687 C C . SER A 1 93 ? 5.543 9.874 -29.355 1.00 89.75 93 SER A C 1
ATOM 689 O O . SER A 1 93 ? 4.695 9.995 -28.466 1.00 89.75 93 SER A O 1
ATOM 691 N N . PRO A 1 94 ? 6.409 10.866 -29.620 1.00 86.50 94 PRO A N 1
ATOM 692 C CA . PRO A 1 94 ? 6.405 12.117 -28.861 1.00 86.50 94 PRO A CA 1
ATOM 693 C C . PRO A 1 94 ? 5.139 12.953 -29.097 1.00 86.50 94 PRO A C 1
ATOM 695 O O . PRO A 1 94 ? 4.865 13.892 -28.356 1.00 86.50 94 PRO A O 1
ATOM 698 N N . ARG A 1 95 ? 4.357 12.642 -30.141 1.00 89.19 95 ARG A N 1
ATOM 699 C CA . ARG A 1 95 ? 3.137 13.383 -30.484 1.00 89.19 95 ARG A CA 1
ATOM 700 C C . ARG A 1 95 ? 1.990 13.087 -29.523 1.00 89.19 95 ARG A C 1
ATOM 702 O O . ARG A 1 95 ? 1.214 13.984 -29.210 1.00 89.19 95 ARG A O 1
ATOM 709 N N . ASP A 1 96 ? 1.836 11.824 -29.148 1.00 90.75 96 ASP A N 1
ATOM 710 C CA . ASP A 1 96 ? 0.623 11.313 -28.502 1.00 90.75 96 ASP A CA 1
ATOM 711 C C . ASP A 1 96 ? 0.870 10.148 -27.530 1.00 90.75 96 ASP A C 1
ATOM 713 O O . ASP A 1 96 ? -0.081 9.629 -26.949 1.00 90.75 96 ASP A O 1
ATOM 717 N N . GLY A 1 97 ? 2.124 9.727 -27.337 1.00 89.75 97 GLY A N 1
ATOM 718 C CA . GLY A 1 97 ? 2.487 8.606 -26.470 1.00 89.75 97 GLY A CA 1
ATOM 719 C C . GLY A 1 97 ? 2.077 7.235 -27.012 1.00 89.75 97 GLY A C 1
ATOM 720 O O . GLY A 1 97 ? 2.169 6.245 -26.287 1.00 89.75 97 GLY A O 1
ATOM 721 N N . SER A 1 98 ? 1.612 7.150 -28.264 1.00 92.12 98 SER A N 1
ATOM 722 C CA . SER A 1 98 ? 1.303 5.867 -28.897 1.00 92.12 98 SER A CA 1
ATOM 723 C C . SER A 1 98 ? 2.565 5.025 -29.092 1.00 92.12 98 SER A C 1
ATOM 725 O O . SER A 1 98 ? 3.668 5.549 -29.232 1.00 92.12 98 SER A O 1
ATOM 727 N N . VAL A 1 99 ? 2.417 3.702 -29.083 1.00 94.25 99 VAL A N 1
ATOM 728 C CA . VAL A 1 99 ? 3.540 2.782 -29.300 1.00 94.25 99 VAL A CA 1
ATOM 729 C C . VAL A 1 99 ? 3.923 2.802 -30.779 1.00 94.25 99 VAL A C 1
ATOM 731 O O . VAL A 1 99 ? 3.110 2.434 -31.624 1.00 94.25 99 VAL A O 1
ATOM 734 N N . VAL A 1 100 ? 5.157 3.214 -31.079 1.00 92.69 100 VAL A N 1
ATOM 735 C CA . VAL A 1 100 ? 5.733 3.220 -32.436 1.00 92.69 100 VAL A CA 1
ATOM 736 C C . VAL A 1 100 ? 6.333 1.860 -32.761 1.00 92.69 100 VAL A C 1
ATOM 738 O O . VAL A 1 100 ? 6.080 1.304 -33.825 1.00 92.69 100 VAL A O 1
ATOM 741 N N . ALA A 1 101 ? 7.102 1.314 -31.823 1.00 95.06 101 ALA A N 1
ATOM 742 C CA . ALA A 1 101 ? 7.710 0.000 -31.928 1.00 95.06 101 ALA A CA 1
ATOM 743 C C . ALA A 1 101 ? 7.706 -0.673 -30.559 1.00 95.06 101 ALA A C 1
ATOM 745 O O . ALA A 1 101 ? 7.811 -0.012 -29.523 1.00 95.06 101 ALA A O 1
ATOM 746 N N . VAL A 1 102 ? 7.582 -1.997 -30.551 1.00 97.19 102 VAL A N 1
ATOM 747 C CA . VAL A 1 102 ? 7.651 -2.796 -29.331 1.00 97.19 102 VAL A CA 1
ATOM 748 C C . VAL A 1 102 ? 8.268 -4.150 -29.621 1.00 97.19 102 VAL A C 1
ATOM 750 O O . VAL A 1 102 ? 7.971 -4.786 -30.630 1.00 97.19 102 VAL A O 1
ATOM 753 N N . THR A 1 103 ? 9.092 -4.612 -28.693 1.00 98.06 103 THR A N 1
ATOM 754 C CA . THR A 1 103 ? 9.508 -6.009 -28.603 1.00 98.06 103 THR A CA 1
ATOM 755 C C . THR A 1 103 ? 9.172 -6.543 -27.221 1.00 98.06 103 THR A C 1
ATOM 757 O O . THR A 1 103 ? 9.047 -5.776 -26.264 1.00 98.06 103 THR A O 1
ATOM 760 N N . SER A 1 104 ? 8.953 -7.849 -27.105 1.00 97.81 104 SER A N 1
ATOM 761 C CA . SER A 1 104 ? 8.600 -8.484 -25.837 1.00 97.81 104 SER A CA 1
ATOM 762 C C . SER A 1 104 ? 9.324 -9.805 -25.659 1.00 97.81 104 SER A C 1
ATOM 764 O O . SER A 1 104 ? 9.425 -10.608 -26.583 1.00 97.81 104 SER A O 1
ATOM 766 N N . VAL A 1 105 ? 9.785 -10.036 -24.435 1.00 97.94 105 VAL A N 1
ATOM 767 C CA . VAL A 1 105 ? 10.478 -11.249 -24.017 1.00 97.94 105 VAL A CA 1
ATOM 768 C C . VAL A 1 105 ? 9.709 -11.850 -22.848 1.00 97.94 105 VAL A C 1
ATOM 770 O O . VAL A 1 105 ? 9.510 -11.188 -21.831 1.00 97.94 105 VAL A O 1
ATOM 773 N N . ALA A 1 106 ? 9.262 -13.098 -22.990 1.00 97.81 106 ALA A N 1
ATOM 774 C CA . ALA A 1 106 ? 8.681 -13.853 -21.881 1.00 97.81 106 ALA A CA 1
ATOM 775 C C . ALA A 1 106 ? 9.767 -14.179 -20.847 1.00 97.81 106 ALA A C 1
ATOM 777 O O . ALA A 1 106 ? 10.874 -14.547 -21.232 1.00 97.81 106 ALA A O 1
ATOM 778 N N . LEU A 1 107 ? 9.453 -14.079 -19.558 1.00 96.62 107 LEU A N 1
ATOM 779 C CA . LEU A 1 107 ? 10.388 -14.255 -18.446 1.00 96.62 107 LEU A CA 1
ATOM 780 C C . LEU A 1 107 ? 9.788 -15.131 -17.349 1.00 96.62 107 LEU A C 1
ATOM 782 O O . LEU A 1 107 ? 8.571 -15.277 -17.233 1.00 96.62 107 LEU A O 1
ATOM 786 N N . VAL A 1 108 ? 10.665 -15.649 -16.492 1.00 95.00 108 VAL A N 1
ATOM 787 C CA . VAL A 1 108 ? 10.288 -16.126 -15.160 1.00 95.00 108 VAL A CA 1
ATOM 788 C C . VAL A 1 108 ? 10.842 -15.133 -14.141 1.00 95.00 108 VAL A C 1
ATOM 790 O O . VAL A 1 108 ? 12.042 -15.085 -13.872 1.00 95.00 108 VAL A O 1
ATOM 793 N N . LEU A 1 109 ? 9.964 -14.302 -13.594 1.00 91.19 109 LEU A N 1
ATOM 794 C CA . LEU A 1 109 ? 10.274 -13.319 -12.567 1.00 91.19 109 LEU A CA 1
ATOM 795 C C . LEU A 1 109 ? 10.582 -14.038 -11.258 1.00 91.19 109 LEU A C 1
ATOM 797 O O . LEU A 1 109 ? 9.722 -14.699 -10.664 1.00 91.19 109 LEU A O 1
ATOM 801 N N . ARG A 1 110 ? 11.826 -13.934 -10.798 1.00 83.38 110 ARG A N 1
ATOM 802 C CA . ARG A 1 110 ? 12.226 -14.510 -9.523 1.00 83.38 110 ARG A CA 1
ATOM 803 C C . ARG A 1 110 ? 11.980 -13.507 -8.406 1.00 83.38 110 ARG A C 1
ATOM 805 O O . ARG A 1 110 ? 12.572 -12.435 -8.366 1.00 83.38 110 ARG A O 1
ATOM 812 N N . GLY A 1 111 ? 11.205 -13.924 -7.416 1.00 65.75 111 GLY A N 1
ATOM 813 C CA . GLY A 1 111 ? 11.206 -13.247 -6.130 1.00 65.75 111 GLY A CA 1
ATOM 814 C C . GLY A 1 111 ? 12.549 -13.379 -5.425 1.00 65.75 111 GLY A C 1
ATOM 815 O O . GLY A 1 111 ? 13.316 -14.310 -5.700 1.00 65.75 111 GLY A O 1
ATOM 816 N N . PRO A 1 112 ? 12.806 -12.528 -4.429 1.00 55.81 112 PRO A N 1
ATOM 817 C CA . PRO A 1 112 ? 13.816 -12.823 -3.429 1.00 55.81 112 PRO A CA 1
ATOM 818 C C . PRO A 1 112 ? 13.567 -14.236 -2.847 1.00 55.81 112 PRO A C 1
ATOM 820 O O . PRO A 1 112 ? 12.407 -14.642 -2.686 1.00 55.81 112 PRO A O 1
ATOM 823 N N . PRO A 1 113 ? 14.617 -15.023 -2.537 1.00 52.75 113 PRO A N 1
ATOM 824 C CA . PRO A 1 113 ? 14.453 -16.368 -1.987 1.00 52.75 113 PRO A CA 1
ATOM 825 C C . PRO A 1 113 ? 13.520 -16.370 -0.763 1.00 52.75 113 PRO A C 1
ATOM 827 O O . PRO A 1 113 ? 13.710 -15.579 0.161 1.00 52.75 113 PRO A O 1
ATOM 830 N N . GLY A 1 114 ? 12.521 -17.260 -0.746 1.00 56.53 114 GLY A N 1
ATOM 831 C CA . GLY A 1 114 ? 11.559 -17.382 0.362 1.00 56.53 114 GLY A CA 1
ATOM 832 C C . GLY A 1 114 ? 10.248 -16.600 0.205 1.00 56.53 114 GLY A C 1
ATOM 833 O O . GLY A 1 114 ? 9.545 -16.412 1.193 1.00 56.53 114 GLY A O 1
ATOM 834 N N . GLY A 1 115 ? 9.907 -16.137 -1.005 1.00 59.12 115 GLY A N 1
ATOM 835 C CA . GLY A 1 115 ? 8.611 -15.499 -1.282 1.00 59.12 115 GLY A CA 1
ATOM 836 C C . GLY A 1 115 ? 8.460 -14.111 -0.655 1.00 59.12 115 GLY A C 1
ATOM 837 O O . GLY A 1 115 ? 7.346 -13.684 -0.383 1.00 59.12 115 GLY A O 1
ATOM 838 N N . ARG A 1 116 ? 9.570 -13.428 -0.373 1.00 71.12 116 ARG A N 1
ATOM 839 C CA . ARG A 1 116 ? 9.574 -12.124 0.299 1.00 71.12 116 ARG A CA 1
ATOM 840 C C . ARG A 1 116 ? 8.915 -11.077 -0.602 1.00 71.12 116 ARG A C 1
ATOM 842 O O . ARG A 1 116 ? 9.358 -10.900 -1.736 1.00 71.12 116 ARG A O 1
ATOM 849 N N . LEU A 1 117 ? 7.855 -10.436 -0.122 1.00 82.69 117 LEU A N 1
ATOM 850 C CA . LEU A 1 117 ? 6.990 -9.594 -0.945 1.00 82.69 117 LEU A CA 1
ATOM 851 C C . LEU A 1 117 ? 6.397 -8.436 -0.140 1.00 82.69 117 LEU A C 1
ATOM 853 O O . LEU A 1 117 ? 6.077 -8.584 1.039 1.00 82.69 117 LEU A O 1
ATOM 857 N N . ILE A 1 118 ? 6.212 -7.305 -0.815 1.00 92.75 118 ILE A N 1
ATOM 858 C CA . ILE A 1 118 ? 5.322 -6.228 -0.391 1.00 92.75 118 ILE A CA 1
ATOM 859 C C . ILE A 1 118 ? 3.963 -6.485 -1.054 1.00 92.75 118 ILE A C 1
ATOM 861 O O . ILE A 1 118 ? 3.854 -6.472 -2.276 1.00 92.75 118 ILE A O 1
ATOM 865 N N . GLU A 1 119 ? 2.945 -6.799 -0.256 1.00 92.50 119 GLU A N 1
ATOM 866 C CA . GLU A 1 119 ? 1.579 -7.050 -0.736 1.00 92.50 119 GLU A CA 1
ATOM 867 C C . GLU A 1 119 ? 0.781 -5.745 -0.849 1.00 92.50 119 GLU A C 1
ATOM 869 O O . GLU A 1 119 ? -0.141 -5.641 -1.657 1.00 92.50 119 GLU A O 1
ATOM 874 N N . MET A 1 120 ? 1.123 -4.743 -0.035 1.00 94.94 120 MET A N 1
ATOM 875 C CA . MET A 1 120 ? 0.582 -3.391 -0.128 1.00 94.94 120 MET A CA 1
ATOM 876 C C . MET A 1 120 ? 1.690 -2.367 0.129 1.00 94.94 120 MET A C 1
ATOM 878 O O . MET A 1 120 ? 2.438 -2.541 1.095 1.00 94.94 120 MET A O 1
ATOM 882 N N . PRO A 1 121 ? 1.785 -1.295 -0.671 1.00 96.69 121 PRO A N 1
ATOM 883 C CA . PRO A 1 121 ? 0.940 -0.985 -1.830 1.00 96.69 121 PRO A CA 1
ATOM 884 C C . PRO A 1 121 ? 1.218 -1.898 -3.035 1.00 96.69 121 PRO A C 1
ATOM 886 O O . PRO A 1 121 ? 2.227 -2.599 -3.085 1.00 96.69 121 PRO A O 1
ATOM 889 N N . GLN A 1 122 ? 0.310 -1.891 -4.009 1.00 94.38 122 GLN A N 1
ATOM 890 C CA . GLN A 1 122 ? 0.510 -2.580 -5.283 1.00 94.38 122 GLN A CA 1
ATOM 891 C C . GLN A 1 122 ? 1.591 -1.881 -6.132 1.00 94.38 122 GLN A C 1
ATOM 893 O O . GLN A 1 122 ? 1.873 -0.693 -5.939 1.00 94.38 122 GLN A O 1
ATOM 898 N N . PRO A 1 123 ? 2.194 -2.581 -7.110 1.00 93.88 123 PRO A N 1
ATOM 899 C CA . PRO A 1 123 ? 3.104 -1.959 -8.067 1.00 93.88 123 PRO A CA 1
ATOM 900 C C . PRO A 1 123 ? 2.530 -0.730 -8.757 1.00 93.88 123 PRO A C 1
ATOM 902 O O . PRO A 1 123 ? 1.431 -0.767 -9.303 1.00 93.88 123 PRO A O 1
ATOM 905 N N . LEU A 1 124 ? 3.315 0.353 -8.732 1.00 95.56 124 LEU A N 1
ATOM 906 C CA . LEU A 1 124 ? 3.017 1.644 -9.353 1.00 95.56 124 LEU A CA 1
ATOM 907 C C . LEU A 1 124 ? 1.739 2.307 -8.810 1.00 95.56 124 LEU A C 1
ATOM 909 O O . LEU A 1 124 ? 1.203 3.236 -9.419 1.00 95.56 124 LEU A O 1
ATOM 913 N N . GLU A 1 125 ? 1.244 1.852 -7.654 1.00 96.81 125 GLU A N 1
ATOM 914 C CA . GLU A 1 125 ? 0.076 2.441 -7.013 1.00 96.81 125 GLU A CA 1
ATOM 915 C C . GLU A 1 125 ? 0.342 3.910 -6.660 1.00 96.81 125 GLU A C 1
ATOM 917 O O . GLU A 1 125 ? 1.435 4.292 -6.229 1.00 96.81 125 GLU A O 1
ATOM 922 N N . LYS A 1 126 ? -0.686 4.747 -6.840 1.00 97.56 126 LYS A N 1
ATOM 923 C CA . LYS A 1 126 ? -0.663 6.144 -6.405 1.00 97.56 126 LYS A CA 1
ATOM 924 C C . LYS A 1 126 ? -0.922 6.195 -4.908 1.00 97.56 126 LYS A C 1
ATOM 926 O O . LYS A 1 126 ? -2.043 5.943 -4.473 1.00 97.56 126 LYS A O 1
ATOM 931 N N . VAL A 1 127 ? 0.092 6.568 -4.144 1.00 97.94 127 VAL A N 1
ATOM 932 C CA . VAL A 1 127 ? 0.045 6.615 -2.681 1.00 97.94 127 VAL A CA 1
ATOM 933 C C . VAL A 1 127 ? 0.232 8.042 -2.177 1.00 97.94 127 VAL A C 1
ATOM 935 O O . VAL A 1 127 ? 0.799 8.889 -2.862 1.00 97.94 127 VAL A O 1
ATOM 938 N N . THR A 1 128 ? -0.243 8.320 -0.970 1.00 97.25 128 THR A N 1
ATOM 939 C CA . THR A 1 128 ? 0.115 9.513 -0.189 1.00 97.25 128 THR A CA 1
ATOM 940 C C . THR A 1 128 ? 0.888 9.078 1.051 1.00 97.25 128 THR A C 1
ATOM 942 O O . THR A 1 128 ? 0.925 7.889 1.370 1.00 97.25 128 THR A O 1
ATOM 945 N N . LEU A 1 129 ? 1.489 10.031 1.767 1.00 95.31 129 LEU A N 1
ATOM 946 C CA . LEU A 1 129 ? 1.914 9.789 3.142 1.00 95.31 129 LEU A CA 1
ATOM 947 C C . LEU A 1 129 ? 0.709 9.948 4.099 1.00 95.31 129 LEU A C 1
ATOM 949 O O . LEU A 1 129 ? -0.082 10.887 3.926 1.00 95.31 129 LEU A O 1
ATOM 953 N N . PRO A 1 130 ? 0.538 9.055 5.093 1.00 96.00 130 PRO A N 1
ATOM 954 C CA . PRO A 1 130 ? 1.351 7.865 5.335 1.00 96.00 130 PRO A CA 1
ATOM 955 C C . PRO A 1 130 ? 1.063 6.727 4.335 1.00 96.00 130 PRO A C 1
ATOM 957 O O . PRO A 1 130 ? -0.096 6.461 4.006 1.00 96.00 130 PRO A O 1
ATOM 960 N N . ILE A 1 131 ? 2.102 6.005 3.899 1.00 97.69 131 ILE A N 1
ATOM 961 C CA . ILE A 1 131 ? 1.967 4.833 3.017 1.00 97.69 131 ILE A CA 1
ATOM 962 C C . ILE A 1 131 ? 1.604 3.608 3.850 1.00 97.69 131 ILE A C 1
ATOM 964 O O . ILE A 1 131 ? 2.275 3.284 4.824 1.00 97.69 131 ILE A O 1
ATOM 968 N N . LYS A 1 132 ? 0.570 2.885 3.432 1.00 97.69 132 LYS A N 1
ATOM 969 C CA . LYS A 1 132 ? 0.152 1.619 4.039 1.00 97.69 132 LYS A CA 1
ATOM 970 C C . LYS A 1 132 ? 1.050 0.480 3.556 1.00 97.69 132 LYS A C 1
ATOM 972 O O . LYS A 1 132 ? 0.928 0.071 2.404 1.00 97.69 132 LYS A O 1
ATOM 977 N N . LEU A 1 133 ? 1.930 -0.024 4.422 1.00 98.00 133 LEU A N 1
ATOM 978 C CA . LEU A 1 133 ? 2.810 -1.154 4.128 1.00 98.00 133 LEU A CA 1
ATOM 979 C C . LEU A 1 133 ? 2.260 -2.458 4.709 1.00 98.00 133 LEU A C 1
ATOM 981 O O . LEU A 1 133 ? 2.230 -2.619 5.926 1.00 98.00 133 LEU A O 1
ATOM 985 N N . LEU A 1 134 ? 1.914 -3.406 3.839 1.00 97.38 134 LEU A N 1
ATOM 986 C CA . LEU A 1 134 ? 1.742 -4.818 4.187 1.00 97.38 134 LEU A CA 1
ATOM 987 C C . LEU A 1 134 ? 2.849 -5.599 3.483 1.00 97.38 134 LEU A C 1
ATOM 989 O O . LEU A 1 134 ? 2.892 -5.624 2.254 1.00 97.38 134 LEU A O 1
ATOM 993 N N . ALA A 1 135 ? 3.743 -6.228 4.235 1.00 95.88 135 ALA A N 1
ATOM 994 C CA . ALA A 1 135 ? 4.817 -7.030 3.669 1.00 95.88 135 ALA A CA 1
ATOM 995 C C . ALA A 1 135 ? 5.046 -8.323 4.445 1.00 95.88 135 ALA A C 1
ATOM 997 O O . ALA A 1 135 ? 4.956 -8.356 5.672 1.00 95.88 135 ALA A O 1
ATOM 998 N N . ARG A 1 136 ? 5.412 -9.372 3.707 1.00 93.56 136 ARG A N 1
ATOM 999 C CA . ARG A 1 136 ? 5.848 -10.655 4.254 1.00 93.56 136 ARG A CA 1
ATOM 1000 C C . ARG A 1 136 ? 7.289 -10.897 3.879 1.00 93.56 136 ARG A C 1
ATOM 1002 O O . ARG A 1 136 ? 7.611 -11.157 2.720 1.00 93.56 136 ARG A O 1
ATOM 1009 N N . VAL A 1 137 ? 8.166 -10.783 4.859 1.00 91.62 137 VAL A N 1
ATOM 1010 C CA . VAL A 1 137 ? 9.614 -10.737 4.676 1.00 91.62 137 VAL A CA 1
ATOM 1011 C C . VAL A 1 137 ? 10.303 -11.386 5.864 1.00 91.62 137 VAL A C 1
ATOM 1013 O O . VAL A 1 137 ? 9.755 -11.433 6.957 1.00 91.62 137 VAL A O 1
ATOM 1016 N N . ALA A 1 138 ? 11.531 -11.863 5.653 1.00 90.06 138 ALA A N 1
ATOM 1017 C CA . ALA A 1 138 ? 12.334 -12.489 6.704 1.00 90.06 138 ALA A CA 1
ATOM 1018 C C . ALA A 1 138 ? 11.597 -13.627 7.456 1.00 90.06 138 ALA A C 1
ATOM 1020 O O . ALA A 1 138 ? 10.650 -14.236 6.947 1.00 90.06 138 ALA A O 1
ATOM 1021 N N . ARG A 1 139 ? 12.112 -13.987 8.631 1.00 92.75 139 ARG A N 1
ATOM 1022 C CA . ARG A 1 139 ? 11.432 -14.857 9.597 1.00 92.75 139 ARG A CA 1
ATOM 1023 C C . ARG A 1 139 ? 10.704 -13.974 10.613 1.00 92.75 139 ARG A C 1
ATOM 1025 O O . ARG A 1 139 ? 11.081 -12.813 10.722 1.00 92.75 139 ARG A O 1
ATOM 1032 N N . PRO A 1 140 ? 9.723 -14.505 11.358 1.00 95.62 140 PRO A N 1
ATOM 1033 C CA . PRO A 1 140 ? 9.211 -13.831 12.546 1.00 95.62 140 PRO A CA 1
ATOM 1034 C C . PRO A 1 140 ? 10.336 -13.421 13.500 1.00 95.62 140 PRO A C 1
ATOM 1036 O O . PRO A 1 140 ? 11.417 -14.023 13.483 1.00 95.62 140 PRO A O 1
ATOM 1039 N N . ASP A 1 141 ? 10.069 -12.407 14.315 1.00 95.56 141 ASP A N 1
ATOM 1040 C CA . ASP A 1 141 ? 10.968 -11.894 15.348 1.00 95.56 141 ASP A CA 1
ATOM 1041 C C . ASP A 1 141 ? 12.345 -11.461 14.810 1.00 95.56 141 ASP A C 1
ATOM 1043 O O . ASP A 1 141 ? 13.386 -11.609 15.453 1.00 95.56 141 ASP A O 1
ATOM 1047 N N . THR A 1 142 ? 12.358 -10.957 13.576 1.00 95.75 142 THR A N 1
ATOM 1048 C CA . THR A 1 142 ? 13.550 -10.441 12.894 1.00 95.75 142 THR A CA 1
ATOM 1049 C C . THR A 1 142 ? 13.409 -8.946 12.645 1.00 95.75 142 THR A C 1
ATOM 1051 O O . THR A 1 142 ? 12.370 -8.500 12.152 1.00 95.75 142 THR A O 1
ATOM 1054 N N . ASP A 1 143 ? 14.469 -8.193 12.922 1.00 96.88 143 ASP A N 1
ATOM 1055 C CA . ASP A 1 143 ? 14.542 -6.768 12.611 1.00 96.88 143 ASP A CA 1
ATOM 1056 C C . ASP A 1 143 ? 14.860 -6.540 11.131 1.00 96.88 143 ASP A C 1
ATOM 1058 O O . ASP A 1 143 ? 15.728 -7.198 10.543 1.00 96.88 143 ASP A O 1
ATOM 1062 N N . VAL A 1 144 ? 14.160 -5.584 10.527 1.00 96.56 144 VAL A N 1
ATOM 1063 C CA . VAL A 1 144 ? 14.390 -5.140 9.150 1.00 96.56 144 VAL A CA 1
ATOM 1064 C C . VAL A 1 144 ? 14.338 -3.621 9.056 1.00 96.56 144 VAL A C 1
ATOM 1066 O O . VAL A 1 144 ? 13.648 -2.963 9.835 1.00 96.56 144 VAL A O 1
ATOM 1069 N N . SER A 1 145 ? 15.018 -3.068 8.054 1.00 96.56 145 SER A N 1
ATOM 1070 C CA . SER A 1 145 ? 14.913 -1.654 7.698 1.00 96.56 145 SER A CA 1
ATOM 1071 C C . SER A 1 145 ? 13.965 -1.484 6.515 1.00 96.56 145 SER A C 1
ATOM 1073 O O . SER A 1 145 ? 14.135 -2.122 5.475 1.00 96.56 145 SER A O 1
ATOM 1075 N N . VAL A 1 146 ? 12.964 -0.623 6.664 1.00 96.94 146 VAL A N 1
ATOM 1076 C CA . VAL A 1 146 ? 12.014 -0.241 5.620 1.00 96.94 146 VAL A CA 1
ATOM 1077 C C . VAL A 1 146 ? 12.316 1.187 5.196 1.00 96.94 146 VAL A C 1
ATOM 1079 O O . VAL A 1 146 ? 12.173 2.118 5.981 1.00 96.94 146 VAL A O 1
ATOM 1082 N N . THR A 1 147 ? 12.709 1.366 3.942 1.00 96.44 147 THR A N 1
ATOM 1083 C CA . THR A 1 147 ? 13.048 2.657 3.343 1.00 96.44 147 THR A CA 1
ATOM 1084 C C . THR A 1 147 ? 11.988 3.060 2.327 1.00 96.44 147 THR A C 1
ATOM 1086 O O . THR A 1 147 ? 11.616 2.260 1.468 1.00 96.44 147 THR A O 1
ATOM 1089 N N . VAL A 1 148 ? 11.543 4.313 2.385 1.00 97.38 148 VAL A N 1
ATOM 1090 C CA . VAL A 1 148 ? 10.808 4.968 1.297 1.00 97.38 148 VAL A CA 1
ATOM 1091 C C . VAL A 1 148 ? 11.761 5.948 0.637 1.00 97.38 148 VAL A C 1
ATOM 1093 O O . VAL A 1 148 ? 12.302 6.824 1.310 1.00 97.38 148 VAL A O 1
ATOM 1096 N N . ARG A 1 149 ? 11.981 5.794 -0.670 1.00 96.31 149 ARG A N 1
ATOM 1097 C CA . ARG A 1 149 ? 12.899 6.633 -1.448 1.00 96.31 149 ARG A CA 1
ATOM 1098 C C . ARG A 1 149 ? 12.211 7.182 -2.691 1.00 96.31 149 ARG A C 1
ATOM 1100 O O . ARG A 1 149 ? 11.664 6.415 -3.479 1.00 96.31 149 ARG A O 1
ATOM 1107 N N . TRP A 1 150 ? 12.276 8.493 -2.872 1.00 96.75 150 TRP A N 1
ATOM 1108 C CA . TRP A 1 150 ? 11.840 9.200 -4.072 1.00 96.75 150 TRP A CA 1
ATOM 1109 C C . TRP A 1 150 ? 12.911 9.131 -5.161 1.00 96.75 150 TRP A C 1
ATOM 1111 O O . TRP A 1 150 ? 14.089 8.891 -4.885 1.00 96.75 150 TRP A O 1
ATOM 1121 N N . GLN A 1 151 ? 12.506 9.350 -6.410 1.00 94.38 151 GLN A N 1
ATOM 1122 C CA . GLN A 1 151 ? 13.408 9.330 -7.561 1.00 94.38 151 GLN A CA 1
ATOM 1123 C C . GLN A 1 151 ? 14.533 10.378 -7.467 1.00 94.38 151 GLN A C 1
ATOM 1125 O O . GLN A 1 151 ? 15.649 10.104 -7.904 1.00 94.38 151 GLN A O 1
ATOM 1130 N N . ASP A 1 152 ? 14.276 11.540 -6.861 1.00 95.06 152 ASP A N 1
ATOM 1131 C CA . ASP A 1 152 ? 15.286 12.582 -6.610 1.00 95.06 152 ASP A CA 1
ATOM 1132 C C . ASP A 1 152 ? 16.332 12.226 -5.532 1.00 95.06 152 ASP A C 1
ATOM 1134 O O . ASP A 1 152 ? 17.269 12.991 -5.297 1.00 95.06 152 ASP A O 1
ATOM 1138 N N . GLY A 1 153 ? 16.198 11.060 -4.892 1.00 94.19 153 GLY A N 1
ATOM 1139 C CA . GLY A 1 153 ? 17.105 10.557 -3.863 1.00 94.19 153 GLY A CA 1
ATOM 1140 C C . GLY A 1 153 ? 16.704 10.906 -2.430 1.00 94.19 153 GLY A C 1
ATOM 1141 O O . GLY A 1 153 ? 17.296 10.354 -1.500 1.00 94.19 153 GLY A O 1
ATOM 1142 N N . THR A 1 154 ? 15.689 11.751 -2.228 1.00 94.88 154 THR A N 1
ATOM 1143 C CA . THR A 1 154 ? 15.086 11.973 -0.907 1.00 94.88 154 THR A CA 1
ATOM 1144 C C . THR A 1 154 ? 14.578 10.650 -0.355 1.00 94.88 154 THR A C 1
ATOM 1146 O O . THR A 1 154 ? 13.982 9.855 -1.082 1.00 94.88 154 THR A O 1
ATOM 1149 N N . GLN A 1 155 ? 14.802 10.392 0.930 1.00 95.00 155 GLN A N 1
ATOM 1150 C CA . GLN A 1 155 ? 14.351 9.161 1.563 1.00 95.00 155 GLN A CA 1
ATOM 1151 C C . GLN A 1 155 ? 14.164 9.317 3.067 1.00 95.00 155 GLN A C 1
ATOM 1153 O O . GLN A 1 155 ? 14.791 10.168 3.694 1.00 95.00 155 GLN A O 1
ATOM 1158 N N . PHE A 1 156 ? 13.363 8.426 3.640 1.00 94.38 156 PHE A N 1
ATOM 1159 C CA . PHE A 1 156 ? 13.345 8.141 5.070 1.00 94.38 156 PHE A CA 1
ATOM 1160 C C . PHE A 1 156 ? 13.341 6.627 5.285 1.00 94.38 156 PHE A C 1
ATOM 1162 O O . PHE A 1 156 ? 12.968 5.863 4.389 1.00 94.38 156 PHE A O 1
ATOM 1169 N N . ALA A 1 157 ? 13.757 6.187 6.469 1.00 93.81 157 ALA A N 1
ATOM 1170 C CA . ALA A 1 157 ? 13.757 4.778 6.828 1.00 93.81 157 ALA A CA 1
ATOM 1171 C C . ALA A 1 157 ? 13.297 4.567 8.269 1.00 93.81 157 ALA A C 1
ATOM 1173 O O . ALA A 1 157 ? 13.560 5.399 9.133 1.00 93.81 157 ALA A O 1
ATOM 1174 N N . HIS A 1 158 ? 12.655 3.425 8.498 1.00 93.62 158 HIS A N 1
ATOM 1175 C CA . HIS A 1 158 ? 12.228 2.943 9.807 1.00 93.62 158 HIS A CA 1
ATOM 1176 C C . HIS A 1 158 ? 12.742 1.534 10.031 1.00 93.62 158 HIS A C 1
ATOM 1178 O O . HIS A 1 158 ? 12.808 0.738 9.094 1.00 93.62 158 HIS A O 1
ATOM 1184 N N . GLU A 1 159 ? 13.061 1.211 11.275 1.00 95.31 159 GLU A N 1
ATOM 1185 C CA . GLU A 1 159 ? 13.335 -0.163 11.681 1.00 95.31 159 GLU A CA 1
ATOM 1186 C C . GLU A 1 159 ? 12.081 -0.770 12.304 1.00 95.31 159 GLU A C 1
ATOM 1188 O O . GLU A 1 159 ? 11.413 -0.145 13.132 1.00 95.31 159 GLU A O 1
ATOM 1193 N N . PHE A 1 160 ? 11.756 -1.994 11.892 1.00 95.62 160 PHE A N 1
ATOM 1194 C CA . PHE A 1 160 ? 10.623 -2.740 12.423 1.00 95.62 160 PHE A CA 1
ATOM 1195 C C . PHE A 1 160 ? 11.041 -4.141 12.830 1.00 95.62 160 PHE A C 1
ATOM 1197 O O . PHE A 1 160 ? 11.788 -4.814 12.120 1.00 95.62 160 PHE A O 1
ATOM 1204 N N . HIS A 1 161 ? 10.456 -4.592 13.933 1.00 96.00 161 HIS A N 1
ATOM 1205 C CA . HIS A 1 161 ? 10.477 -5.984 14.338 1.00 96.00 161 HIS A CA 1
ATOM 1206 C C . HIS A 1 161 ? 9.321 -6.722 13.657 1.00 96.00 161 HIS A C 1
ATOM 1208 O O . HIS A 1 161 ? 8.162 -6.314 13.767 1.00 96.00 161 HIS A O 1
ATOM 1214 N N . THR A 1 162 ? 9.625 -7.782 12.915 1.00 97.19 162 THR A N 1
ATOM 1215 C CA . THR A 1 162 ? 8.609 -8.545 12.178 1.00 97.19 162 THR A CA 1
ATOM 1216 C C . THR A 1 162 ? 7.726 -9.375 13.109 1.00 97.19 162 THR A C 1
ATOM 1218 O O . THR A 1 162 ? 8.209 -10.097 13.976 1.00 97.19 162 THR A O 1
ATOM 1221 N N . LEU A 1 163 ? 6.412 -9.321 12.884 1.00 97.69 163 LEU A N 1
ATOM 1222 C CA . LEU A 1 163 ? 5.429 -10.150 13.581 1.00 97.69 163 LEU A CA 1
ATOM 1223 C C . LEU A 1 163 ? 5.427 -11.582 13.027 1.00 97.69 163 LEU A C 1
ATOM 1225 O O . LEU A 1 163 ? 5.842 -11.825 11.893 1.00 97.69 163 LEU A O 1
ATOM 1229 N N . ALA A 1 164 ? 4.894 -12.530 13.796 1.00 96.38 164 ALA A N 1
ATOM 1230 C CA . ALA A 1 164 ? 4.649 -13.887 13.320 1.00 96.38 164 ALA A CA 1
ATOM 1231 C C . ALA A 1 164 ? 3.401 -13.943 12.423 1.00 96.38 164 ALA A C 1
ATOM 1233 O O . ALA A 1 164 ? 2.272 -14.013 12.912 1.00 96.38 164 ALA A O 1
ATOM 1234 N N . GLY A 1 165 ? 3.605 -13.913 11.105 1.00 94.88 165 GLY A N 1
ATOM 1235 C CA . GLY A 1 165 ? 2.534 -14.084 10.128 1.00 94.88 165 GLY A CA 1
ATOM 1236 C C . GLY A 1 165 ? 1.914 -15.482 10.178 1.00 94.88 165 GLY A C 1
ATOM 1237 O O . GLY A 1 165 ? 2.562 -16.467 10.541 1.00 94.88 165 GLY A O 1
ATOM 1238 N N . LEU A 1 166 ? 0.651 -15.580 9.765 1.00 93.38 166 LEU A N 1
ATOM 1239 C CA . LEU A 1 166 ? -0.119 -16.830 9.730 1.00 93.38 166 LEU A CA 1
ATOM 1240 C C . LEU A 1 166 ? 0.487 -17.915 8.837 1.00 93.38 166 LEU A C 1
ATOM 1242 O O . LEU A 1 166 ? 0.251 -19.103 9.037 1.00 93.38 166 LEU A O 1
ATOM 1246 N N . ASP A 1 167 ? 1.262 -17.504 7.846 1.00 91.38 167 ASP A N 1
ATOM 1247 C CA . ASP A 1 167 ? 1.964 -18.374 6.913 1.00 91.38 167 ASP A CA 1
ATOM 1248 C C . ASP A 1 167 ? 3.389 -18.728 7.372 1.00 91.38 167 ASP A C 1
ATOM 1250 O O . ASP A 1 167 ? 4.172 -19.297 6.609 1.00 91.38 167 ASP A O 1
ATOM 1254 N N . GLY A 1 168 ? 3.739 -18.382 8.615 1.00 91.06 168 GLY A N 1
ATOM 1255 C CA . GLY A 1 168 ? 5.037 -18.656 9.227 1.00 91.06 168 GLY A CA 1
ATOM 125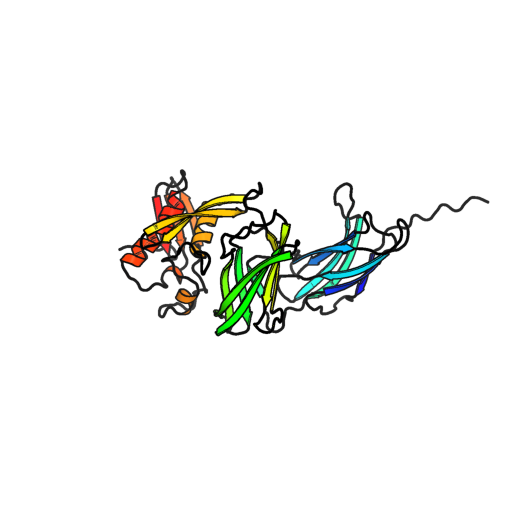6 C C . GLY A 1 168 ? 6.160 -17.709 8.796 1.00 91.06 168 GLY A C 1
ATOM 1257 O O . GLY A 1 168 ? 7.309 -17.919 9.192 1.00 91.06 168 GLY A O 1
ATOM 1258 N N . ARG A 1 169 ? 5.867 -16.679 7.991 1.00 91.69 169 ARG A N 1
ATOM 1259 C CA . ARG A 1 169 ? 6.836 -15.644 7.595 1.00 91.69 169 ARG A CA 1
ATOM 1260 C C . ARG A 1 169 ? 6.795 -14.456 8.552 1.00 91.69 169 ARG A C 1
ATOM 1262 O O . ARG A 1 169 ? 5.812 -14.253 9.261 1.00 91.69 169 ARG A O 1
ATOM 1269 N N . GLY A 1 170 ? 7.868 -13.665 8.558 1.00 95.44 170 GLY A N 1
ATOM 1270 C CA . GLY A 1 170 ? 7.844 -12.368 9.228 1.00 95.44 170 GLY A CA 1
ATOM 1271 C C . GLY A 1 170 ? 6.852 -11.435 8.532 1.00 95.44 170 GLY A C 1
ATOM 1272 O O . GLY A 1 170 ? 6.776 -11.407 7.302 1.00 95.44 170 GLY A O 1
ATOM 1273 N N . LEU A 1 171 ? 6.071 -10.698 9.314 1.00 97.00 171 LEU A N 1
ATOM 1274 C CA . LEU A 1 171 ? 4.984 -9.849 8.839 1.00 97.00 171 LEU A CA 1
ATOM 1275 C C . LEU A 1 171 ? 5.177 -8.406 9.309 1.00 97.00 171 LEU A C 1
ATOM 1277 O O . LEU A 1 171 ? 5.491 -8.153 10.471 1.00 97.00 171 LEU A O 1
ATOM 1281 N N . ILE A 1 172 ? 4.936 -7.458 8.408 1.00 97.25 172 ILE A N 1
ATOM 1282 C CA . ILE A 1 172 ? 4.927 -6.021 8.686 1.00 97.25 172 ILE A CA 1
ATOM 1283 C C . ILE A 1 172 ? 3.607 -5.467 8.174 1.00 97.25 172 ILE A C 1
ATOM 1285 O O . ILE A 1 172 ? 3.305 -5.608 6.991 1.00 97.25 172 ILE A O 1
ATOM 1289 N N . ILE A 1 173 ? 2.829 -4.844 9.057 1.00 97.75 173 ILE A N 1
ATOM 1290 C CA . ILE A 1 173 ? 1.580 -4.155 8.719 1.00 97.75 173 ILE A CA 1
ATOM 1291 C C . ILE A 1 173 ? 1.585 -2.814 9.451 1.00 97.75 173 ILE A C 1
ATOM 1293 O O . ILE A 1 173 ? 1.222 -2.749 10.625 1.00 97.75 173 ILE A O 1
ATOM 1297 N N . VAL A 1 174 ? 2.059 -1.762 8.783 1.00 97.19 174 VAL A N 1
ATOM 1298 C CA . VAL A 1 174 ? 2.264 -0.441 9.400 1.00 97.19 174 VAL A CA 1
ATOM 1299 C C . VAL A 1 174 ? 2.030 0.703 8.408 1.00 97.19 174 VAL A C 1
ATOM 1301 O O . VAL A 1 174 ? 2.300 0.553 7.214 1.00 97.19 174 VAL A O 1
ATOM 1304 N N . PRO A 1 175 ? 1.559 1.870 8.871 1.00 97.25 175 PRO A N 1
ATOM 1305 C CA . PRO A 1 175 ? 1.638 3.110 8.112 1.00 97.25 175 PRO A CA 1
ATOM 1306 C C . PRO A 1 175 ? 3.045 3.728 8.214 1.00 97.25 175 PRO A C 1
ATOM 1308 O O . PRO A 1 175 ? 3.632 3.775 9.291 1.00 97.25 175 PRO A O 1
ATOM 1311 N N . LEU A 1 176 ? 3.573 4.227 7.096 1.00 96.25 176 LEU A N 1
ATOM 1312 C CA . LEU A 1 176 ? 4.910 4.815 6.971 1.00 96.25 176 LEU A CA 1
ATOM 1313 C C . LEU A 1 176 ? 4.827 6.300 6.629 1.00 96.25 176 LEU A C 1
ATOM 1315 O O . LEU A 1 176 ? 4.208 6.670 5.635 1.00 96.25 176 LEU A O 1
ATOM 1319 N N . ASP A 1 177 ? 5.505 7.137 7.400 1.00 94.12 177 ASP A N 1
ATOM 1320 C CA . ASP A 1 177 ? 5.615 8.581 7.167 1.00 94.12 177 ASP A CA 1
ATOM 1321 C C . ASP A 1 177 ? 6.975 9.074 7.670 1.00 94.12 177 ASP A C 1
ATOM 1323 O O . ASP A 1 177 ? 7.712 8.312 8.303 1.00 94.12 177 ASP A O 1
ATOM 1327 N N . PHE A 1 178 ? 7.303 10.340 7.437 1.00 89.75 178 PHE A N 1
ATOM 1328 C CA . PHE A 1 178 ? 8.404 10.977 8.154 1.00 89.75 178 PHE A CA 1
ATOM 1329 C C . PHE A 1 178 ? 8.097 10.973 9.661 1.00 89.75 178 PHE A C 1
ATOM 1331 O O . PHE A 1 178 ? 6.992 11.314 10.079 1.00 89.75 178 PHE A O 1
ATOM 1338 N N . VAL A 1 179 ? 9.065 10.563 10.485 1.00 73.12 179 VAL A N 1
ATOM 1339 C CA . VAL A 1 179 ? 8.945 10.641 11.957 1.00 73.12 179 VAL A CA 1
ATOM 1340 C C . VAL A 1 179 ? 9.480 11.974 12.486 1.00 73.12 179 VAL A C 1
ATOM 1342 O O . VAL A 1 179 ? 9.108 12.401 13.577 1.00 73.12 179 VAL A O 1
ATOM 1345 N N . ASP A 1 180 ? 10.290 12.687 11.703 1.00 70.31 180 ASP A N 1
ATOM 1346 C CA . ASP A 1 180 ? 10.728 14.039 12.013 1.00 70.31 180 ASP A CA 1
ATOM 1347 C C . ASP A 1 180 ? 10.008 15.093 11.155 1.00 70.31 180 ASP A C 1
ATOM 1349 O O . ASP A 1 180 ? 9.919 15.031 9.931 1.00 70.31 180 ASP A O 1
ATOM 1353 N N . ASN A 1 181 ? 9.509 16.138 11.817 1.00 60.31 181 ASN A N 1
ATOM 1354 C CA . ASN A 1 181 ? 8.790 17.246 11.172 1.00 60.31 181 ASN A CA 1
ATOM 1355 C C . ASN A 1 181 ? 9.727 18.229 10.434 1.00 60.31 181 ASN A C 1
ATOM 1357 O O . ASN A 1 181 ? 9.351 19.365 10.146 1.00 60.31 181 ASN A O 1
ATOM 1361 N N . THR A 1 182 ? 10.973 17.831 10.180 1.00 64.44 182 THR A N 1
ATOM 1362 C CA . THR A 1 182 ? 12.035 18.661 9.594 1.00 64.44 182 THR A CA 1
ATOM 1363 C C . THR A 1 182 ? 12.175 18.473 8.087 1.00 64.44 182 THR A C 1
ATOM 1365 O O . THR A 1 182 ? 12.776 19.325 7.430 1.00 64.44 182 THR A O 1
ATOM 1368 N N . HIS A 1 183 ? 11.619 17.397 7.526 1.00 70.62 183 HIS A N 1
ATOM 1369 C CA . HIS A 1 183 ? 11.739 17.087 6.106 1.00 70.62 183 HIS A CA 1
ATOM 1370 C C . HIS A 1 183 ? 10.544 17.616 5.312 1.00 70.62 183 HIS A C 1
ATOM 1372 O O . HIS A 1 183 ? 9.388 17.283 5.571 1.00 70.62 183 HIS A O 1
ATOM 1378 N N . ALA A 1 184 ? 10.827 18.440 4.303 1.00 83.19 184 ALA A N 1
ATOM 1379 C CA . ALA A 1 184 ? 9.829 18.813 3.313 1.00 83.19 184 ALA A CA 1
ATOM 1380 C C . ALA A 1 184 ? 9.610 17.632 2.359 1.00 83.19 184 ALA A C 1
ATOM 1382 O O . ALA A 1 184 ? 10.560 17.164 1.728 1.00 83.19 184 ALA A O 1
ATOM 1383 N N . G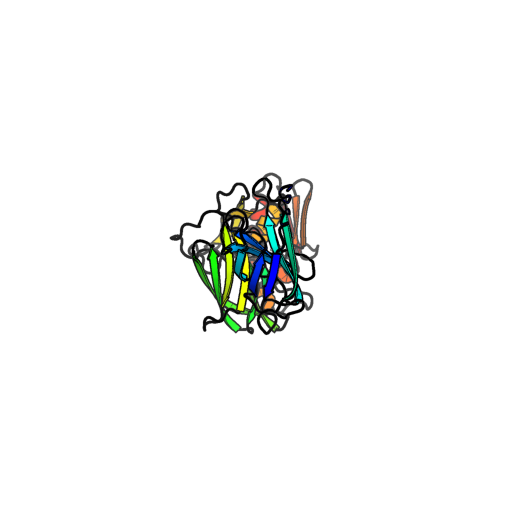LN A 1 185 ? 8.366 17.161 2.239 1.00 89.56 185 GLN A N 1
ATOM 1384 C CA . GLN A 1 185 ? 8.038 16.116 1.274 1.00 89.56 185 GLN A CA 1
ATOM 1385 C C . GLN A 1 185 ? 8.328 16.615 -0.157 1.00 89.56 185 GLN A C 1
ATOM 1387 O O . GLN A 1 185 ? 7.896 17.718 -0.509 1.00 89.56 185 GLN A O 1
ATOM 1392 N N . PRO A 1 186 ? 9.000 15.815 -1.004 1.00 94.81 186 PRO A N 1
ATOM 1393 C CA . PRO A 1 186 ? 9.209 16.167 -2.403 1.00 94.81 186 PRO A CA 1
ATOM 1394 C C . PRO A 1 186 ? 7.901 16.366 -3.179 1.00 94.81 186 PRO A C 1
ATOM 1396 O O . PRO A 1 186 ? 6.847 15.838 -2.809 1.00 94.81 186 PRO A O 1
ATOM 1399 N N . SER A 1 187 ? 7.969 17.084 -4.307 1.00 96.44 187 SER A N 1
ATOM 1400 C CA . SER A 1 187 ? 6.840 17.165 -5.242 1.00 96.44 187 SER A CA 1
ATOM 1401 C C . SER A 1 187 ? 6.448 15.779 -5.752 1.00 96.44 187 SER A C 1
ATOM 1403 O O . SER A 1 187 ? 7.258 14.853 -5.712 1.00 96.44 187 SER A O 1
ATOM 1405 N N . THR A 1 188 ? 5.223 15.649 -6.270 1.00 97.94 188 THR A N 1
ATOM 1406 C CA . THR A 1 188 ? 4.729 14.376 -6.800 1.00 97.94 188 THR A CA 1
ATOM 1407 C C . THR A 1 188 ? 5.688 13.797 -7.832 1.00 97.94 188 THR A C 1
ATOM 1409 O O . THR A 1 188 ? 5.975 14.443 -8.838 1.00 97.94 188 THR A O 1
ATOM 1412 N N . GLN A 1 189 ? 6.150 12.578 -7.582 1.00 97.12 189 GLN A N 1
ATOM 1413 C CA . GLN A 1 189 ? 7.074 11.850 -8.445 1.00 97.12 189 GLN A CA 1
ATOM 1414 C C . GLN A 1 189 ? 7.039 10.359 -8.095 1.00 97.12 189 GLN A C 1
ATOM 1416 O O . GLN A 1 189 ? 6.404 9.943 -7.118 1.00 97.12 189 GLN A O 1
ATOM 1421 N N . ASP A 1 190 ? 7.732 9.560 -8.895 1.00 96.88 190 ASP A N 1
ATOM 1422 C CA . ASP A 1 190 ? 7.908 8.143 -8.614 1.00 96.88 190 ASP A CA 1
ATOM 1423 C C . ASP A 1 190 ? 8.871 7.922 -7.442 1.00 96.88 190 ASP A C 1
ATOM 1425 O O . ASP A 1 190 ? 9.710 8.758 -7.092 1.00 96.88 190 ASP A O 1
ATOM 1429 N N . GLY A 1 191 ? 8.732 6.765 -6.813 1.00 96.62 191 GLY A N 1
ATOM 1430 C CA . GLY A 1 191 ? 9.583 6.318 -5.728 1.00 96.62 191 GLY A CA 1
ATOM 1431 C C . GLY A 1 191 ? 9.463 4.816 -5.529 1.00 96.62 191 GLY A C 1
ATOM 1432 O O . GLY A 1 191 ? 8.852 4.101 -6.325 1.00 96.62 191 GLY A O 1
ATOM 1433 N N . ALA A 1 192 ? 10.051 4.324 -4.449 1.00 96.38 192 ALA A N 1
ATOM 1434 C CA . ALA A 1 192 ? 9.979 2.920 -4.095 1.00 96.38 192 ALA A CA 1
ATOM 1435 C C . ALA A 1 192 ? 9.971 2.709 -2.585 1.00 96.38 192 ALA A C 1
ATOM 1437 O O . ALA A 1 192 ? 10.619 3.443 -1.834 1.00 96.38 192 ALA A O 1
ATOM 1438 N N . LEU A 1 193 ? 9.281 1.648 -2.172 1.00 97.00 193 LEU A N 1
ATOM 1439 C CA . LEU A 1 193 ? 9.485 1.014 -0.880 1.00 97.00 193 LEU A CA 1
ATOM 1440 C C . LEU A 1 193 ? 10.537 -0.080 -1.032 1.00 97.00 193 LEU A C 1
ATOM 1442 O O . LEU A 1 193 ? 10.490 -0.888 -1.962 1.00 97.00 193 LEU A O 1
ATOM 1446 N N . MET A 1 194 ? 11.481 -0.108 -0.104 1.00 94.88 194 MET A N 1
ATOM 1447 C CA . MET A 1 194 ? 12.590 -1.050 -0.072 1.00 94.88 194 MET A CA 1
ATOM 1448 C C . MET A 1 194 ? 12.685 -1.634 1.330 1.00 94.88 194 MET A C 1
ATOM 1450 O O . MET A 1 194 ? 12.695 -0.888 2.303 1.00 94.88 194 MET A O 1
ATOM 1454 N N . ILE A 1 195 ? 12.770 -2.955 1.443 1.00 95.12 195 ILE A N 1
ATOM 1455 C CA . ILE A 1 195 ? 12.974 -3.626 2.729 1.00 95.12 195 ILE A CA 1
ATOM 1456 C C . ILE A 1 195 ? 14.332 -4.303 2.695 1.00 95.12 195 ILE A C 1
ATOM 1458 O O . ILE A 1 195 ? 14.581 -5.080 1.777 1.00 95.12 195 ILE A O 1
ATOM 1462 N N . HIS A 1 196 ? 15.177 -4.050 3.690 1.00 94.00 196 HIS A N 1
ATOM 1463 C CA . HIS A 1 196 ? 16.483 -4.687 3.847 1.00 94.00 196 HIS A CA 1
ATOM 1464 C C . HIS A 1 196 ? 16.583 -5.430 5.176 1.00 94.00 196 HIS A C 1
ATOM 1466 O O . HIS A 1 196 ? 15.942 -5.048 6.155 1.00 94.00 196 HIS A O 1
ATOM 1472 N N . ASP A 1 197 ? 17.417 -6.468 5.229 1.00 93.31 197 ASP A N 1
ATOM 1473 C CA . ASP A 1 197 ? 17.924 -6.941 6.518 1.00 93.31 197 ASP A CA 1
ATOM 1474 C C . ASP A 1 197 ? 18.937 -5.938 7.100 1.00 93.31 197 ASP A C 1
ATOM 1476 O O . ASP A 1 197 ? 19.372 -4.997 6.431 1.00 93.31 197 ASP A O 1
ATOM 1480 N N . LEU A 1 198 ? 19.337 -6.144 8.356 1.00 91.25 198 LEU A N 1
ATOM 1481 C CA . LEU A 1 198 ? 20.311 -5.276 9.027 1.00 91.25 198 LEU A CA 1
ATOM 1482 C C . LEU A 1 198 ? 21.729 -5.358 8.430 1.00 91.25 198 LEU A C 1
ATOM 1484 O O . LEU A 1 198 ? 22.597 -4.567 8.791 1.00 91.25 198 LEU A O 1
ATOM 1488 N N . GLN A 1 199 ? 21.989 -6.308 7.527 1.00 92.62 199 GLN A N 1
ATOM 1489 C CA . GLN A 1 199 ? 23.245 -6.408 6.781 1.00 92.62 199 GLN A CA 1
ATOM 1490 C C . GLN A 1 199 ? 23.189 -5.642 5.447 1.00 92.62 199 GLN A C 1
ATOM 1492 O O . GLN A 1 199 ? 24.198 -5.572 4.745 1.00 92.62 199 GLN A O 1
ATOM 1497 N N . GLY A 1 200 ? 22.041 -5.048 5.104 1.00 90.38 200 GLY A N 1
ATOM 1498 C CA . GLY A 1 200 ? 21.830 -4.280 3.879 1.00 90.38 200 GLY A CA 1
ATOM 1499 C C . GLY A 1 200 ? 21.392 -5.117 2.675 1.00 90.38 200 GLY A C 1
ATOM 1500 O O . GLY A 1 200 ? 21.348 -4.600 1.559 1.00 90.38 200 GLY A O 1
ATOM 1501 N N . THR A 1 201 ? 21.047 -6.395 2.853 1.00 89.88 201 THR A N 1
ATOM 1502 C CA . THR A 1 201 ? 20.524 -7.229 1.763 1.00 89.88 201 THR A CA 1
ATOM 1503 C C . THR A 1 201 ? 19.094 -6.824 1.441 1.00 89.88 201 THR A C 1
ATOM 1505 O O . THR A 1 201 ? 18.228 -6.870 2.313 1.00 89.88 201 THR A O 1
ATOM 1508 N N . LEU A 1 202 ? 18.810 -6.500 0.177 1.00 89.19 202 LEU A N 1
ATOM 1509 C CA . LEU A 1 202 ? 17.454 -6.198 -0.281 1.00 89.19 202 LEU A CA 1
ATOM 1510 C C . LEU A 1 202 ? 16.557 -7.444 -0.177 1.00 89.19 202 LEU A C 1
ATOM 1512 O O . LEU A 1 202 ? 16.770 -8.460 -0.842 1.00 89.19 202 LEU A O 1
ATOM 1516 N N . LEU A 1 203 ? 15.539 -7.353 0.672 1.00 89.62 203 LEU A N 1
ATOM 1517 C CA . LEU A 1 203 ? 14.545 -8.389 0.929 1.00 89.62 203 LEU A CA 1
ATOM 1518 C C . LEU A 1 203 ? 13.292 -8.226 0.080 1.00 89.62 203 LEU A C 1
ATOM 1520 O O . LEU A 1 203 ? 12.703 -9.243 -0.259 1.00 89.62 203 LEU A O 1
ATOM 1524 N N . ALA A 1 204 ? 12.869 -6.997 -0.221 1.00 91.19 204 ALA A N 1
ATOM 1525 C CA . ALA A 1 204 ? 11.715 -6.707 -1.072 1.00 91.19 204 ALA A CA 1
ATOM 1526 C C . ALA A 1 204 ? 11.811 -5.293 -1.665 1.00 91.19 204 ALA A C 1
ATOM 1528 O O . ALA A 1 204 ? 12.396 -4.399 -1.054 1.00 91.19 204 ALA A O 1
ATOM 1529 N N . TYR A 1 205 ? 11.214 -5.101 -2.841 1.00 92.19 205 TYR A N 1
ATOM 1530 C CA . TYR A 1 205 ? 11.172 -3.831 -3.563 1.00 92.19 205 TYR A CA 1
ATOM 1531 C C . TYR A 1 205 ? 9.778 -3.625 -4.155 1.00 92.19 205 TYR A C 1
ATOM 1533 O O . TYR A 1 205 ? 9.201 -4.567 -4.697 1.00 92.19 205 TYR A O 1
ATOM 1541 N N . GLN A 1 206 ? 9.249 -2.406 -4.070 1.00 94.31 206 GLN A N 1
ATOM 1542 C CA . GLN A 1 206 ? 7.931 -2.067 -4.598 1.00 94.31 206 GLN A CA 1
ATOM 1543 C C . GLN A 1 206 ? 7.941 -0.642 -5.164 1.00 94.31 206 GLN A C 1
ATOM 1545 O O . GLN A 1 206 ? 7.995 0.307 -4.378 1.00 94.31 206 GLN A O 1
ATOM 1550 N N . PRO A 1 207 ? 7.897 -0.457 -6.499 1.00 95.62 207 PRO A N 1
ATOM 1551 C CA . PRO A 1 207 ? 7.791 0.878 -7.075 1.00 95.62 207 PRO A CA 1
ATOM 1552 C C . PRO A 1 207 ? 6.386 1.443 -6.838 1.00 95.62 207 PRO A C 1
ATOM 1554 O O . PRO A 1 207 ? 5.405 0.694 -6.869 1.00 95.62 207 PRO A O 1
ATOM 1557 N N . VAL A 1 208 ? 6.294 2.753 -6.613 1.00 97.56 208 VAL A N 1
ATOM 1558 C CA . VAL A 1 208 ? 5.058 3.497 -6.316 1.00 97.56 208 VAL A CA 1
ATOM 1559 C C . VAL A 1 208 ? 5.106 4.906 -6.909 1.00 97.56 208 VAL A C 1
ATOM 1561 O O . VAL A 1 208 ? 6.184 5.444 -7.149 1.00 97.56 208 VAL A O 1
ATOM 1564 N N . HIS A 1 209 ? 3.942 5.534 -7.080 1.00 97.81 209 HIS A N 1
ATOM 1565 C CA . HIS A 1 209 ? 3.834 6.950 -7.434 1.00 97.81 209 HIS A CA 1
ATOM 1566 C C . HIS A 1 209 ? 3.393 7.754 -6.207 1.00 97.81 209 HIS A C 1
ATOM 1568 O O . HIS A 1 209 ? 2.250 7.633 -5.759 1.00 97.81 209 HIS A O 1
ATOM 1574 N N . ILE A 1 210 ? 4.286 8.563 -5.636 1.00 98.06 210 ILE A N 1
ATOM 1575 C CA . ILE A 1 210 ? 4.038 9.246 -4.362 1.00 98.06 210 ILE A CA 1
ATOM 1576 C C . ILE A 1 210 ? 3.477 10.639 -4.638 1.00 98.06 210 ILE A C 1
ATOM 1578 O O . ILE A 1 210 ? 4.175 11.522 -5.135 1.00 98.06 210 ILE A O 1
ATOM 1582 N N . LEU A 1 211 ? 2.208 10.848 -4.297 1.00 98.31 211 LEU A N 1
ATOM 1583 C CA . LEU A 1 211 ? 1.520 12.123 -4.456 1.00 98.31 211 LEU A CA 1
ATOM 1584 C C . LEU A 1 211 ? 1.925 13.099 -3.344 1.00 98.31 211 LEU A C 1
ATOM 1586 O O . LEU A 1 211 ? 1.841 12.787 -2.152 1.00 98.31 211 LEU A O 1
ATOM 1590 N N . HIS A 1 212 ? 2.307 14.311 -3.735 1.00 97.19 212 HIS A N 1
ATOM 1591 C CA . HIS A 1 212 ? 2.485 15.422 -2.807 1.00 97.19 212 HIS A CA 1
ATOM 1592 C C . HIS A 1 212 ? 1.122 15.862 -2.227 1.00 97.19 212 HIS A C 1
ATOM 1594 O O . HIS A 1 212 ? 0.124 15.849 -2.953 1.00 97.19 212 HIS A O 1
ATOM 1600 N N . PRO A 1 213 ? 1.044 16.309 -0.958 1.00 94.62 213 PRO A N 1
ATOM 1601 C CA . PRO A 1 213 ? -0.185 16.769 -0.307 1.00 94.62 213 PRO A CA 1
ATOM 1602 C C . PRO A 1 213 ? -1.034 17.769 -1.098 1.00 94.62 213 PRO A C 1
ATOM 1604 O O . PRO A 1 213 ? -2.253 17.768 -0.958 1.00 94.62 213 PRO A O 1
ATOM 1607 N N . THR A 1 214 ? -0.408 18.618 -1.916 1.00 95.12 214 THR A N 1
ATOM 1608 C CA . THR A 1 214 ? -1.093 19.641 -2.729 1.00 95.12 214 THR A CA 1
ATOM 1609 C C . THR A 1 214 ? -1.401 19.209 -4.166 1.00 95.12 214 THR A C 1
ATOM 1611 O O . THR A 1 214 ? -1.897 20.020 -4.949 1.00 95.12 214 THR A O 1
ATOM 1614 N N . ASP A 1 215 ? -1.106 17.963 -4.546 1.00 97.62 215 ASP A N 1
ATOM 1615 C CA . ASP A 1 215 ? -1.445 17.438 -5.869 1.00 97.62 215 ASP A CA 1
ATOM 1616 C C . ASP A 1 215 ? -2.977 17.437 -6.062 1.00 97.62 215 ASP A C 1
ATOM 1618 O O . ASP A 1 215 ? -3.707 17.004 -5.175 1.00 97.62 215 ASP A O 1
ATOM 1622 N N . PRO A 1 216 ? -3.528 17.874 -7.208 1.00 97.06 216 PRO A N 1
ATOM 1623 C CA . PRO A 1 216 ? -4.984 17.899 -7.422 1.00 97.06 216 PRO A CA 1
ATOM 1624 C C . PRO A 1 216 ? -5.655 16.516 -7.303 1.00 97.06 216 PRO A C 1
ATOM 1626 O O . PRO A 1 216 ? -6.876 16.412 -7.110 1.00 97.06 216 PRO A O 1
ATOM 1629 N N . ARG A 1 217 ? -4.869 15.439 -7.415 1.00 97.44 217 ARG A N 1
ATOM 1630 C CA . ARG A 1 217 ? -5.299 14.049 -7.244 1.00 97.44 217 ARG A CA 1
ATOM 1631 C C . ARG A 1 217 ? -5.320 13.606 -5.780 1.00 97.44 217 ARG A C 1
ATOM 1633 O O . ARG A 1 217 ? -5.643 12.447 -5.545 1.00 97.44 217 ARG A O 1
ATOM 1640 N N . THR A 1 218 ? -5.032 14.475 -4.814 1.00 97.88 218 THR A N 1
ATOM 1641 C CA . THR A 1 218 ? -5.255 14.214 -3.385 1.00 97.88 218 THR A CA 1
ATOM 1642 C C . THR A 1 218 ? -6.539 14.875 -2.885 1.00 97.88 218 THR A C 1
ATOM 1644 O O . THR A 1 218 ? -7.175 15.699 -3.557 1.00 97.88 218 THR A O 1
ATOM 1647 N N . MET A 1 219 ? -6.961 14.459 -1.696 1.00 97.38 219 MET A N 1
ATOM 1648 C CA . MET A 1 219 ? -7.960 15.127 -0.869 1.00 97.38 219 MET A CA 1
ATOM 1649 C C . MET A 1 219 ? -7.610 14.937 0.609 1.00 97.38 219 MET A C 1
ATOM 1651 O O . MET A 1 219 ? -6.893 14.003 0.968 1.00 97.38 219 MET A O 1
ATOM 1655 N N . SER A 1 220 ? -8.163 15.798 1.461 1.00 97.06 220 SER A N 1
ATOM 1656 C CA . SER A 1 220 ? -7.995 15.715 2.911 1.00 97.06 220 SER A CA 1
ATOM 1657 C C . SER A 1 220 ? -9.199 15.045 3.572 1.00 97.06 220 SER A C 1
ATOM 1659 O O . SER A 1 220 ? -10.342 15.263 3.166 1.00 97.06 220 SER A O 1
ATOM 1661 N N . THR A 1 221 ? -8.934 14.269 4.616 1.00 98.12 221 THR A N 1
ATOM 1662 C CA . THR A 1 221 ? -9.920 13.760 5.574 1.00 98.12 221 THR A CA 1
ATOM 1663 C C . THR A 1 221 ? -9.370 13.922 6.986 1.00 98.12 221 THR A C 1
ATOM 1665 O O . THR A 1 221 ? -8.156 13.924 7.178 1.00 98.12 221 THR A O 1
ATOM 1668 N N . GLN A 1 222 ? -10.241 13.996 7.988 1.00 98.31 222 GLN A N 1
ATOM 1669 C CA . GLN A 1 222 ? -9.823 13.821 9.377 1.00 98.31 222 GLN A CA 1
ATOM 1670 C C . GLN A 1 222 ? -9.813 12.333 9.730 1.00 98.31 222 GLN A C 1
ATOM 1672 O O . GLN A 1 222 ? -10.637 11.563 9.232 1.00 98.31 222 GLN A O 1
ATOM 1677 N N . VAL A 1 223 ? -8.894 11.928 10.597 1.00 98.12 223 VAL A N 1
ATOM 1678 C CA . VAL A 1 223 ? -8.931 10.640 11.298 1.00 98.12 223 VAL A CA 1
ATOM 1679 C C . VAL A 1 223 ? -8.780 10.925 12.779 1.00 98.12 223 VAL A C 1
ATOM 1681 O O . VAL A 1 223 ? -8.002 11.797 13.158 1.00 98.12 223 VAL A O 1
ATOM 1684 N N . PHE A 1 224 ? -9.558 10.244 13.610 1.00 98.56 224 PHE A N 1
ATOM 1685 C CA . PHE A 1 224 ? -9.635 10.546 15.031 1.00 98.56 224 PHE A CA 1
ATOM 1686 C C . PHE A 1 224 ? -8.845 9.515 15.833 1.00 98.56 224 PHE A C 1
ATOM 1688 O O . PHE A 1 224 ? -9.177 8.333 15.816 1.00 98.56 224 PHE A O 1
ATOM 1695 N N . TRP A 1 225 ? -7.809 9.975 16.532 1.00 98.25 225 TRP A N 1
ATOM 1696 C CA . TRP A 1 225 ? -6.867 9.151 17.298 1.00 98.25 225 TRP A CA 1
ATOM 1697 C C . TRP A 1 225 ? -6.970 9.431 18.790 1.00 98.25 225 TRP A C 1
ATOM 1699 O O . TRP A 1 225 ? -7.488 10.472 19.184 1.00 98.25 225 TRP A O 1
ATOM 1709 N N . VAL A 1 226 ? -6.413 8.555 19.624 1.00 98.19 226 VAL A N 1
ATOM 1710 C CA . VAL A 1 226 ? -6.267 8.812 21.062 1.00 98.19 226 VAL A CA 1
ATOM 1711 C C . VAL A 1 226 ? -4.976 9.586 21.324 1.00 98.19 226 VAL A C 1
ATOM 1713 O O . VAL A 1 226 ? -3.896 9.173 20.904 1.00 98.19 226 VAL A O 1
ATOM 1716 N N . LYS A 1 227 ? -5.071 10.691 22.058 1.00 97.31 227 LYS A N 1
ATOM 1717 C CA . LYS A 1 227 ? -3.943 11.457 22.589 1.00 97.31 227 LYS A CA 1
ATOM 1718 C C . LYS A 1 227 ? -4.280 11.931 23.998 1.00 97.31 227 LYS A C 1
ATOM 1720 O O . LYS A 1 227 ? -5.347 12.505 24.214 1.00 97.31 227 LYS A O 1
ATOM 1725 N N . ASP A 1 228 ? -3.394 11.651 24.951 1.00 95.00 228 ASP A N 1
ATOM 1726 C CA . ASP A 1 228 ? -3.568 12.014 26.366 1.00 95.00 228 ASP A CA 1
ATOM 1727 C C . ASP A 1 228 ? -4.938 11.573 26.936 1.00 95.00 228 ASP A C 1
ATOM 1729 O O . ASP A 1 228 ? -5.601 12.310 27.662 1.00 95.00 228 ASP A O 1
ATOM 1733 N N . GLY A 1 229 ? -5.402 10.374 26.548 1.00 94.00 229 GLY A N 1
ATOM 1734 C CA . GLY A 1 229 ? -6.695 9.804 26.964 1.00 94.00 229 GLY A CA 1
ATOM 1735 C C . GLY A 1 229 ? -7.930 10.381 26.258 1.00 94.00 229 GLY A C 1
ATOM 1736 O O . GLY A 1 229 ? -9.054 10.004 26.576 1.00 94.00 229 GLY A O 1
ATOM 1737 N N . THR A 1 230 ? -7.750 11.278 25.286 1.00 96.06 230 THR A N 1
ATOM 1738 C CA . THR A 1 230 ? -8.843 11.945 24.562 1.00 96.06 230 THR A CA 1
ATOM 1739 C C . THR A 1 230 ? -8.802 11.657 23.068 1.00 96.06 230 THR A C 1
ATOM 1741 O O . THR A 1 230 ? -7.736 11.428 22.502 1.00 96.06 230 THR A O 1
ATOM 1744 N N . VAL A 1 231 ? -9.965 11.661 22.413 1.00 98.38 231 VAL A N 1
ATOM 1745 C CA . VAL A 1 231 ? -10.063 11.441 20.965 1.00 98.38 231 VAL A CA 1
ATOM 1746 C C . VAL A 1 231 ? -9.941 12.771 20.221 1.00 98.38 231 VAL A C 1
ATOM 1748 O O . VAL A 1 231 ? -10.762 13.666 20.410 1.00 98.38 231 VAL A O 1
ATOM 1751 N N . MET A 1 232 ? -8.926 12.892 19.366 1.00 98.19 232 MET A N 1
ATOM 1752 C CA . MET A 1 232 ? -8.535 14.134 18.698 1.00 98.19 232 MET A CA 1
ATOM 1753 C C . MET A 1 232 ? -8.464 13.945 17.175 1.00 98.19 232 MET A C 1
ATOM 1755 O O . MET A 1 232 ? -7.936 12.928 16.717 1.00 98.19 232 MET A O 1
ATOM 1759 N N . PRO A 1 233 ? -8.953 14.907 16.369 1.00 98.25 233 PRO A N 1
ATOM 1760 C CA . PRO A 1 233 ? -8.835 14.844 14.917 1.00 98.25 233 PRO A CA 1
ATOM 1761 C C . PRO A 1 233 ? -7.400 15.123 14.461 1.00 98.25 233 PRO A C 1
ATOM 1763 O O . PRO A 1 233 ? -6.767 16.080 14.910 1.00 98.25 233 PRO A O 1
ATOM 1766 N N . GLN A 1 234 ? -6.928 14.352 13.488 1.00 97.19 234 GLN A N 1
ATOM 1767 C CA . GLN A 1 234 ? -5.703 14.617 12.746 1.00 97.19 234 GLN A CA 1
ATOM 1768 C C . GLN A 1 234 ? -6.000 14.639 11.238 1.00 97.19 234 GLN A C 1
ATOM 1770 O O . GLN A 1 234 ? -6.548 13.661 10.716 1.00 97.19 234 GLN A O 1
ATOM 1775 N N . PRO A 1 235 ? -5.607 15.705 10.517 1.00 96.38 235 PRO A N 1
ATOM 1776 C CA . PRO A 1 235 ? -5.757 15.753 9.070 1.00 96.38 235 PRO A CA 1
ATOM 1777 C C . PRO A 1 235 ? -4.819 14.756 8.399 1.00 96.38 235 PRO A C 1
ATOM 1779 O O . PRO A 1 235 ? -3.639 14.660 8.740 1.00 96.38 235 PRO A O 1
ATOM 1782 N N . ARG A 1 236 ? -5.344 14.029 7.415 1.00 96.00 236 ARG A N 1
ATOM 1783 C CA . ARG A 1 236 ? -4.599 13.082 6.587 1.00 96.00 236 ARG A CA 1
ATOM 1784 C C . ARG A 1 236 ? -4.895 13.316 5.116 1.00 96.00 236 ARG A C 1
ATOM 1786 O O . ARG A 1 236 ? -6.038 13.550 4.725 1.00 96.00 236 ARG A O 1
ATOM 1793 N N . GLN A 1 237 ? -3.842 13.239 4.310 1.00 96.19 237 GLN A N 1
ATOM 1794 C CA . GLN A 1 237 ? -3.943 13.288 2.859 1.00 96.19 237 GLN A CA 1
ATOM 1795 C C . GLN A 1 237 ? -4.134 11.881 2.321 1.00 96.19 237 GLN A C 1
ATOM 1797 O O . GLN A 1 237 ? -3.432 10.953 2.721 1.00 96.19 237 GLN A O 1
ATOM 1802 N N . ILE A 1 238 ? -5.070 11.737 1.393 1.00 97.31 238 ILE A N 1
ATOM 1803 C CA . ILE A 1 238 ? -5.346 10.480 0.701 1.00 97.31 238 ILE A CA 1
ATOM 1804 C C . ILE A 1 238 ? -5.427 10.713 -0.805 1.00 97.31 238 ILE A C 1
ATOM 1806 O O . ILE A 1 238 ? -5.769 11.823 -1.236 1.00 97.31 238 ILE A O 1
ATOM 1810 N N . PRO A 1 239 ? -5.179 9.683 -1.631 1.00 97.44 239 PRO A N 1
ATOM 1811 C CA . PRO A 1 239 ? -5.567 9.727 -3.030 1.00 97.44 239 PRO A CA 1
ATOM 1812 C C . PRO A 1 239 ? -7.065 10.029 -3.157 1.00 97.44 239 PRO A C 1
ATOM 1814 O O . PRO A 1 239 ? -7.897 9.523 -2.400 1.00 97.44 239 PRO A O 1
ATOM 1817 N N . ARG A 1 240 ? -7.418 10.868 -4.131 1.00 97.19 240 ARG A N 1
ATOM 1818 C CA . ARG A 1 240 ? -8.798 11.262 -4.415 1.00 97.19 240 ARG A CA 1
ATOM 1819 C C . ARG A 1 240 ? -9.633 10.023 -4.724 1.00 97.19 240 ARG A C 1
ATOM 1821 O O . ARG A 1 240 ? -9.334 9.279 -5.652 1.00 97.19 240 ARG A O 1
ATOM 1828 N N . THR A 1 241 ? -10.709 9.841 -3.965 1.00 96.62 241 THR A N 1
ATOM 1829 C CA . THR A 1 241 ? -11.592 8.672 -4.049 1.00 96.62 241 THR A CA 1
ATOM 1830 C C . THR A 1 241 ? -13.064 9.089 -3.990 1.00 96.62 241 THR A C 1
ATOM 1832 O O . THR A 1 241 ? -13.393 10.048 -3.290 1.00 96.62 241 THR A O 1
ATOM 1835 N N . PRO A 1 242 ? -13.978 8.389 -4.688 1.00 94.75 242 PRO A N 1
ATOM 1836 C CA . PRO A 1 242 ? -15.415 8.589 -4.502 1.00 94.75 242 PRO A CA 1
ATOM 1837 C C . PRO A 1 242 ? -15.917 8.102 -3.128 1.00 94.75 242 PRO A C 1
ATOM 1839 O O . PRO A 1 242 ? -16.982 8.523 -2.687 1.00 94.75 242 PRO A O 1
ATOM 1842 N N . GLY A 1 243 ? -15.170 7.229 -2.439 1.00 95.88 243 GLY A N 1
ATOM 1843 C CA . GLY A 1 243 ? -15.559 6.610 -1.167 1.00 95.88 243 GLY A CA 1
ATOM 1844 C C . GLY A 1 243 ? -14.772 7.133 0.035 1.00 95.88 243 GLY A C 1
ATOM 1845 O O . GLY A 1 243 ? -14.103 6.346 0.704 1.00 95.88 243 GLY A O 1
ATOM 1846 N N . ILE A 1 244 ? -14.835 8.441 0.316 1.00 97.38 244 ILE A N 1
ATOM 1847 C CA . ILE A 1 244 ? -14.011 9.074 1.364 1.00 97.38 244 ILE A CA 1
ATOM 1848 C C . ILE A 1 244 ? -14.227 8.461 2.755 1.00 97.38 244 ILE A C 1
ATOM 1850 O O . ILE A 1 244 ? -13.246 8.138 3.407 1.00 97.38 244 ILE A O 1
ATOM 1854 N N . GLY A 1 245 ? -15.468 8.169 3.170 1.00 97.94 245 GLY A N 1
ATOM 1855 C CA . GLY A 1 245 ? -15.733 7.569 4.488 1.00 97.94 245 GLY A CA 1
ATOM 1856 C C . GLY A 1 245 ? -15.076 6.197 4.689 1.00 97.94 245 GLY A C 1
ATOM 1857 O O . GLY A 1 245 ? -14.536 5.919 5.759 1.00 97.94 245 GLY A O 1
ATOM 1858 N N . ARG A 1 246 ? -15.033 5.368 3.635 1.00 98.31 246 ARG A N 1
ATOM 1859 C CA . ARG A 1 246 ? -14.300 4.093 3.650 1.00 98.31 246 ARG A CA 1
ATOM 1860 C C . ARG A 1 246 ? -12.798 4.333 3.759 1.00 98.31 246 ARG A C 1
ATOM 1862 O O . ARG A 1 246 ? -12.139 3.658 4.538 1.00 98.31 246 ARG A O 1
ATOM 1869 N N . ALA A 1 247 ? -12.260 5.294 3.009 1.00 98.06 247 ALA A N 1
ATOM 1870 C CA . ALA A 1 247 ? -10.841 5.629 3.076 1.00 98.06 247 ALA A CA 1
ATOM 1871 C C . ALA A 1 247 ? -10.425 6.162 4.460 1.00 98.06 247 ALA A C 1
ATOM 1873 O O . ALA A 1 247 ? -9.360 5.785 4.944 1.00 98.06 247 ALA A O 1
ATOM 1874 N N . SER A 1 248 ? -11.268 6.965 5.119 1.00 98.56 248 SER A N 1
ATOM 1875 C CA . SER A 1 248 ? -11.029 7.481 6.475 1.00 98.56 248 SER A CA 1
ATOM 1876 C C . SER A 1 248 ? -11.019 6.367 7.521 1.00 98.56 248 SER A C 1
ATOM 1878 O O . SER A 1 248 ? -10.106 6.314 8.342 1.00 98.56 248 SER A O 1
ATOM 1880 N N . LEU A 1 249 ? -11.976 5.431 7.463 1.00 98.69 249 LEU A N 1
ATOM 1881 C CA . LEU A 1 249 ? -11.963 4.251 8.336 1.00 98.69 249 LEU A CA 1
ATOM 1882 C C . LEU A 1 249 ? -10.777 3.332 8.042 1.00 98.69 249 LEU A C 1
ATOM 1884 O O . LEU A 1 249 ? -10.140 2.842 8.964 1.00 98.69 249 LEU A O 1
ATOM 1888 N N . GLU A 1 250 ? -10.426 3.125 6.774 1.00 98.06 250 GLU A N 1
ATOM 1889 C CA . GLU A 1 250 ? -9.231 2.356 6.431 1.00 98.06 250 GLU A CA 1
ATOM 1890 C C . GLU A 1 250 ? -7.940 3.058 6.866 1.00 98.06 250 GLU A C 1
ATOM 1892 O O . GLU A 1 250 ? -6.925 2.392 6.979 1.00 98.06 250 GLU A O 1
ATOM 1897 N N . LEU A 1 251 ? -7.900 4.377 7.067 1.00 98.00 251 LEU A N 1
ATOM 1898 C CA . LEU A 1 251 ? -6.761 5.000 7.749 1.00 98.00 251 LEU A CA 1
ATOM 1899 C C . LEU A 1 251 ? -6.794 4.672 9.241 1.00 98.00 251 LEU A C 1
ATOM 1901 O O . LEU A 1 251 ? -5.791 4.206 9.765 1.00 98.00 251 LEU A O 1
ATOM 1905 N N . LEU A 1 252 ? -7.952 4.843 9.891 1.00 98.69 252 LEU A N 1
ATOM 1906 C CA . LEU A 1 252 ? -8.141 4.538 11.312 1.00 98.69 252 LEU A CA 1
ATOM 1907 C C . LEU A 1 252 ? -7.707 3.104 11.664 1.00 98.69 252 LEU A C 1
ATOM 1909 O O . LEU A 1 252 ? -6.962 2.903 12.618 1.00 98.69 252 LEU A O 1
ATOM 1913 N N . LEU A 1 253 ? -8.121 2.118 10.862 1.00 98.50 253 LEU A N 1
ATOM 1914 C CA . LEU A 1 253 ? -7.808 0.696 11.059 1.00 98.50 253 LEU A CA 1
ATOM 1915 C C . LEU A 1 253 ? -6.327 0.343 10.868 1.00 98.50 253 LEU A C 1
ATOM 1917 O O . LEU A 1 253 ? -5.896 -0.717 11.311 1.00 98.50 253 LEU A O 1
ATOM 1921 N N . TRP A 1 254 ? -5.556 1.189 10.185 1.00 98.00 254 TRP A N 1
ATOM 1922 C CA . TRP A 1 254 ? -4.106 1.020 10.063 1.00 98.00 254 TRP A CA 1
ATOM 1923 C C . TRP A 1 254 ? -3.344 1.612 11.253 1.00 98.00 254 TRP A C 1
ATOM 1925 O O . TRP A 1 254 ? -2.156 1.340 11.407 1.00 98.00 254 TRP A O 1
ATOM 1935 N N . GLY A 1 255 ? -4.026 2.379 12.106 1.00 97.62 255 GLY A N 1
ATOM 1936 C CA . GLY A 1 255 ? -3.424 3.062 13.241 1.00 97.62 255 GLY A CA 1
ATOM 1937 C C . GLY A 1 255 ? -2.672 4.341 12.854 1.00 97.62 255 GLY A C 1
ATOM 1938 O O . GLY A 1 255 ? -2.526 4.673 11.672 1.00 97.62 255 GLY A O 1
ATOM 1939 N N . PRO A 1 256 ? -2.205 5.103 13.855 1.00 96.50 256 PRO A N 1
ATOM 1940 C CA . PRO A 1 256 ? -1.308 6.223 13.622 1.00 96.50 256 PRO A CA 1
ATOM 1941 C C . PRO A 1 256 ? 0.066 5.721 13.161 1.00 96.50 256 PRO A C 1
ATOM 1943 O O . PRO A 1 256 ? 0.441 4.573 13.398 1.00 96.50 256 PRO A O 1
ATOM 1946 N N . VAL A 1 257 ? 0.845 6.608 12.538 1.00 94.88 257 VAL A N 1
ATOM 1947 C CA . VAL A 1 257 ? 2.253 6.339 12.201 1.00 94.88 257 VAL A CA 1
ATOM 1948 C C . VAL A 1 257 ? 2.997 5.926 13.479 1.00 94.88 257 VAL A C 1
ATOM 1950 O O . VAL A 1 257 ? 2.925 6.661 14.473 1.00 94.88 257 VAL A O 1
ATOM 1953 N N . PRO A 1 258 ? 3.681 4.767 13.505 1.00 93.06 258 PRO A N 1
ATOM 1954 C CA . PRO A 1 258 ? 4.478 4.365 14.656 1.00 93.06 258 PRO A CA 1
ATOM 1955 C C . PRO A 1 258 ? 5.518 5.432 14.995 1.00 93.06 258 PRO A C 1
ATOM 1957 O O . PRO A 1 258 ? 6.062 6.072 14.102 1.00 93.06 258 PRO A O 1
ATOM 1960 N N . GLN A 1 259 ? 5.803 5.617 16.287 1.00 89.06 259 GLN A N 1
ATOM 1961 C CA . GLN A 1 259 ? 6.811 6.578 16.762 1.00 89.06 259 GLN A CA 1
ATOM 1962 C C . GLN A 1 259 ? 6.518 8.043 16.377 1.00 89.06 259 GLN A C 1
ATOM 1964 O O . GLN A 1 259 ? 7.418 8.876 16.410 1.00 89.06 259 GLN A O 1
ATOM 1969 N N . ASN A 1 260 ? 5.265 8.377 16.040 1.00 91.44 260 ASN A N 1
ATOM 1970 C CA . ASN A 1 260 ? 4.890 9.753 15.724 1.00 91.44 260 ASN A CA 1
ATOM 1971 C C . ASN A 1 260 ? 5.211 10.708 16.898 1.00 91.44 260 ASN A C 1
ATOM 1973 O O . ASN A 1 260 ? 4.889 10.396 18.051 1.00 91.44 260 ASN A O 1
ATOM 1977 N N . PRO A 1 261 ? 5.814 11.879 16.625 1.00 89.00 261 PRO A N 1
ATOM 1978 C CA . PRO A 1 261 ? 6.257 12.804 17.665 1.00 89.00 261 PRO A CA 1
ATOM 1979 C C . PRO A 1 261 ? 5.091 13.456 18.418 1.00 89.00 261 PRO A C 1
ATOM 1981 O O . PRO A 1 261 ? 5.274 13.963 19.524 1.00 89.00 261 PRO A O 1
ATOM 1984 N N . GLU A 1 262 ? 3.882 13.454 17.849 1.00 90.44 262 GLU A N 1
ATOM 1985 C CA . GLU A 1 262 ? 2.702 14.031 18.489 1.00 90.44 262 GLU A CA 1
ATOM 1986 C C . GLU A 1 262 ? 2.098 13.157 19.597 1.00 90.44 262 GLU A C 1
ATOM 1988 O O . GLU A 1 262 ? 1.248 13.666 20.337 1.00 90.44 262 GLU A O 1
ATOM 1993 N N . GLY A 1 263 ? 2.504 11.889 19.720 1.00 93.69 263 GLY A N 1
ATOM 1994 C CA . GLY A 1 263 ? 1.993 10.958 20.730 1.00 93.69 263 GLY A CA 1
ATOM 1995 C C . GLY A 1 263 ? 0.586 10.421 20.445 1.00 93.69 263 GLY A C 1
ATOM 1996 O O . GLY A 1 263 ? -0.115 10.011 21.370 1.00 93.69 263 GLY A O 1
ATOM 1997 N N . TYR A 1 264 ? 0.144 10.433 19.186 1.00 96.69 264 TYR A N 1
ATOM 1998 C CA . TYR A 1 264 ? -1.097 9.780 18.781 1.00 96.69 264 TYR A CA 1
ATOM 1999 C C . TYR A 1 264 ? -0.987 8.261 18.925 1.00 96.69 264 TYR A C 1
ATOM 2001 O O . TYR A 1 264 ? -0.012 7.635 18.508 1.00 96.69 264 TYR A O 1
ATOM 2009 N N . THR A 1 265 ? -2.044 7.672 19.468 1.00 97.31 265 THR A N 1
ATOM 2010 C CA . THR A 1 265 ? -2.240 6.235 19.669 1.00 97.31 265 THR A CA 1
ATOM 2011 C C . THR A 1 265 ? -3.622 5.834 19.152 1.00 97.31 265 THR A C 1
ATOM 2013 O O . THR A 1 265 ? -4.422 6.681 18.747 1.00 97.31 265 THR A O 1
ATOM 2016 N N . THR A 1 266 ? -3.926 4.539 19.145 1.00 97.56 266 THR A N 1
ATOM 2017 C CA . THR A 1 266 ? -5.276 4.055 18.857 1.00 97.56 266 THR A CA 1
ATOM 2018 C C . THR A 1 266 ? -5.715 3.042 19.901 1.00 97.56 266 THR A C 1
ATOM 2020 O O . THR A 1 266 ? -4.905 2.266 20.400 1.00 97.56 266 THR A O 1
ATOM 2023 N N . ALA A 1 267 ? -7.004 3.065 20.239 1.00 96.69 267 ALA A N 1
ATOM 2024 C CA . ALA A 1 267 ? -7.617 2.015 21.050 1.00 96.69 267 ALA A CA 1
ATOM 2025 C C . ALA A 1 267 ? -8.063 0.792 20.226 1.00 96.69 267 ALA A C 1
ATOM 2027 O O . ALA A 1 267 ? -8.417 -0.224 20.823 1.00 96.69 267 ALA A O 1
ATOM 2028 N N . LEU A 1 268 ? -8.098 0.893 18.886 1.00 97.56 268 LEU A N 1
ATOM 2029 C CA . LEU A 1 268 ? -8.469 -0.231 18.023 1.00 97.56 268 LEU A CA 1
ATOM 2030 C C . LEU A 1 268 ? -7.341 -1.277 18.005 1.00 97.56 268 LEU A C 1
ATOM 2032 O O . LEU A 1 268 ? -6.176 -0.879 17.987 1.00 97.56 268 LEU A O 1
ATOM 2036 N N . PRO A 1 269 ? -7.662 -2.584 17.956 1.00 97.75 269 PRO A N 1
ATOM 2037 C CA . PRO A 1 269 ? -6.651 -3.626 17.857 1.00 97.75 269 PRO A CA 1
ATOM 2038 C C . PRO A 1 269 ? -5.757 -3.456 16.635 1.00 97.75 269 PRO A C 1
ATOM 2040 O O . PRO A 1 269 ? -6.234 -3.361 15.499 1.00 97.75 269 PRO A O 1
ATOM 2043 N N . LEU A 1 270 ? -4.453 -3.471 16.879 1.00 97.25 270 LEU A N 1
ATOM 2044 C CA . LEU A 1 270 ? -3.432 -3.503 15.847 1.00 97.25 270 LEU A CA 1
ATOM 2045 C C . LEU A 1 270 ? -3.042 -4.956 15.525 1.00 97.25 270 LEU A C 1
ATOM 2047 O O . LEU A 1 270 ? -3.397 -5.883 16.255 1.00 97.25 270 LEU A O 1
ATOM 2051 N N . PRO A 1 271 ? -2.296 -5.192 14.433 1.00 97.62 271 PRO A N 1
ATOM 2052 C CA . PRO A 1 271 ? -1.918 -6.539 14.006 1.00 97.62 271 PRO A CA 1
ATOM 2053 C C . PRO A 1 271 ? -1.254 -7.397 15.094 1.00 97.62 271 PRO A C 1
ATOM 2055 O O . PRO A 1 271 ? -1.542 -8.586 15.203 1.00 97.62 271 PRO A O 1
ATOM 2058 N N . ALA A 1 272 ? -0.417 -6.798 15.946 1.00 96.44 272 ALA A N 1
ATOM 2059 C CA . ALA A 1 272 ? 0.198 -7.498 17.074 1.00 96.44 272 ALA A CA 1
ATOM 2060 C C . ALA A 1 272 ? -0.843 -7.981 18.104 1.00 96.44 272 ALA A C 1
ATOM 2062 O O . ALA A 1 272 ? -0.766 -9.125 18.559 1.00 96.44 272 ALA A O 1
ATOM 2063 N N . ASP A 1 273 ? -1.843 -7.151 18.419 1.00 97.12 273 ASP A N 1
ATOM 2064 C CA . ASP A 1 273 ? -2.936 -7.511 19.329 1.00 97.12 273 ASP A CA 1
ATOM 2065 C C . ASP A 1 273 ? -3.754 -8.663 18.741 1.00 97.12 273 ASP A C 1
ATOM 2067 O O . ASP A 1 273 ? -3.994 -9.667 19.406 1.00 97.12 273 ASP A O 1
ATOM 2071 N N . VAL A 1 274 ? -4.112 -8.566 17.456 1.00 97.94 274 VAL A N 1
ATOM 2072 C CA . VAL A 1 274 ? -4.882 -9.593 16.738 1.00 97.94 274 VAL A CA 1
ATOM 2073 C C . VAL A 1 274 ? -4.152 -10.936 16.718 1.00 97.94 274 VAL A C 1
ATOM 2075 O O . VAL A 1 274 ? -4.759 -11.971 16.996 1.00 97.94 274 VAL A O 1
ATOM 2078 N N . LEU A 1 275 ? -2.855 -10.937 16.401 1.00 97.00 275 LEU A N 1
ATOM 2079 C CA . LEU A 1 275 ? -2.055 -12.158 16.284 1.00 97.00 275 LEU A CA 1
ATOM 2080 C C . LEU A 1 275 ? -1.828 -12.861 17.625 1.00 97.00 275 LEU A C 1
ATOM 2082 O O . LEU A 1 275 ? -1.721 -14.087 17.647 1.00 97.00 275 LEU A O 1
ATOM 2086 N N . THR A 1 276 ? -1.763 -12.101 18.721 1.00 95.75 276 THR A N 1
ATOM 2087 C CA . THR A 1 276 ? -1.483 -12.620 20.070 1.00 95.75 276 THR A CA 1
ATOM 2088 C C . THR A 1 276 ? -2.735 -12.805 20.929 1.00 95.75 276 THR A C 1
ATOM 2090 O O . THR A 1 276 ? -2.643 -13.335 22.038 1.00 95.75 276 THR A O 1
ATOM 2093 N N . TYR A 1 277 ? -3.914 -12.419 20.429 1.00 96.81 277 TYR A N 1
ATOM 2094 C CA . TYR A 1 277 ? -5.164 -12.501 21.175 1.00 96.81 277 TYR A CA 1
ATOM 2095 C C . TYR A 1 277 ? -5.539 -13.957 21.523 1.00 96.81 277 TYR A C 1
ATOM 2097 O O . TYR A 1 277 ? -5.758 -14.766 20.617 1.00 96.81 277 TYR A O 1
ATOM 2105 N N . PRO A 1 278 ? -5.704 -14.312 22.816 1.00 94.31 278 PRO A N 1
ATOM 2106 C CA . PRO A 1 278 ? -6.007 -15.689 23.219 1.00 94.31 278 PRO A CA 1
ATOM 2107 C C . PRO A 1 278 ? -7.338 -16.230 22.680 1.00 94.31 278 PRO A C 1
ATOM 2109 O O . PRO A 1 278 ? -7.478 -17.434 22.486 1.00 94.31 278 PRO A O 1
ATOM 2112 N N . GLY A 1 279 ? -8.321 -15.351 22.453 1.00 92.69 279 GLY A N 1
ATOM 2113 C CA . GLY A 1 279 ? -9.650 -15.705 21.941 1.00 92.69 279 GLY A CA 1
ATOM 2114 C C . GLY A 1 279 ? -9.756 -15.706 20.414 1.00 92.69 279 GLY A C 1
ATOM 2115 O O . GLY A 1 279 ? -10.865 -15.718 19.882 1.00 92.69 279 GLY A O 1
ATOM 2116 N N . ARG A 1 280 ? -8.627 -15.634 19.702 1.00 94.44 280 ARG A N 1
ATOM 2117 C CA . ARG A 1 280 ? -8.591 -15.595 18.241 1.00 94.44 280 ARG A CA 1
ATOM 2118 C C . ARG A 1 280 ? -9.197 -16.868 17.645 1.00 94.44 280 ARG A C 1
ATOM 2120 O O . ARG A 1 280 ? -8.788 -17.978 17.979 1.00 94.44 280 ARG A O 1
ATOM 2127 N N . GLY A 1 281 ? -10.142 -16.701 16.719 1.00 92.50 281 GLY A N 1
ATOM 2128 C CA . GLY A 1 281 ? -10.711 -17.806 15.945 1.00 92.50 281 GLY A CA 1
ATOM 2129 C C . GLY A 1 281 ? -9.797 -18.253 14.791 1.00 92.50 281 GLY A C 1
ATOM 2130 O O . GLY A 1 281 ? -8.994 -17.455 14.309 1.00 92.50 281 GLY A O 1
ATOM 2131 N N . PRO A 1 282 ? -9.934 -19.497 14.294 1.00 92.12 282 PRO A N 1
ATOM 2132 C CA . PRO A 1 282 ? -9.095 -20.023 13.209 1.00 92.12 282 PRO A CA 1
ATOM 2133 C C . PRO A 1 282 ? -9.264 -19.273 11.877 1.00 92.12 282 PRO A C 1
ATOM 2135 O O . PRO A 1 282 ? -8.334 -19.232 11.081 1.00 92.12 282 PRO A O 1
ATOM 2138 N N . GLU A 1 283 ? -10.424 -18.648 11.660 1.00 93.25 283 GLU A N 1
ATOM 2139 C CA . GLU A 1 283 ? -10.748 -17.889 10.442 1.00 93.25 283 GLU A CA 1
ATOM 2140 C C . GLU A 1 283 ? -10.288 -16.420 10.497 1.00 93.25 283 GLU A C 1
ATOM 2142 O O . GLU A 1 283 ? -10.496 -15.662 9.549 1.00 93.25 283 GLU A O 1
ATOM 2147 N N . TRP A 1 284 ? -9.698 -15.978 11.615 1.00 96.69 284 TRP A N 1
ATOM 2148 C CA . TRP A 1 284 ? -9.230 -14.600 11.752 1.00 96.69 284 TRP A CA 1
ATOM 2149 C C . TRP A 1 284 ? -7.978 -14.370 10.913 1.00 96.69 284 TRP A C 1
ATOM 2151 O O . TRP A 1 284 ? -6.972 -15.070 11.057 1.00 96.69 284 TRP A O 1
ATOM 2161 N N . GLY A 1 285 ? -8.001 -13.302 10.126 1.00 97.00 285 GLY A N 1
ATOM 2162 C CA . GLY A 1 285 ? -6.820 -12.715 9.519 1.00 97.00 285 GLY A CA 1
ATOM 2163 C C . GLY A 1 285 ? -5.901 -12.058 10.551 1.00 97.00 285 GLY A C 1
ATOM 2164 O O . GLY A 1 285 ? -5.961 -12.314 11.753 1.00 97.00 285 GLY A O 1
ATOM 2165 N N . GLU A 1 286 ? -4.993 -11.224 10.057 1.00 97.38 286 GLU A N 1
ATOM 2166 C CA . GLU A 1 286 ? -3.898 -10.642 10.849 1.00 97.38 286 GLU A CA 1
ATOM 2167 C C . GLU A 1 286 ? -4.165 -9.190 11.261 1.00 97.38 286 GLU A C 1
ATOM 2169 O O . GLU A 1 286 ? -3.348 -8.585 11.943 1.00 97.38 286 GLU A O 1
ATOM 2174 N N . ARG A 1 287 ? -5.287 -8.605 10.826 1.00 97.69 287 ARG A N 1
ATOM 2175 C CA . ARG A 1 287 ? -5.689 -7.235 11.158 1.00 97.69 287 ARG A CA 1
ATOM 2176 C C . ARG A 1 287 ? -7.203 -7.078 11.102 1.00 97.69 287 ARG A C 1
ATOM 2178 O O . ARG A 1 287 ? -7.878 -7.805 10.372 1.00 97.69 287 ARG A O 1
ATOM 2185 N N . VAL A 1 288 ? -7.711 -6.054 11.780 1.00 98.31 288 VAL A N 1
ATOM 2186 C CA . VAL A 1 288 ? -9.100 -5.605 11.629 1.00 98.31 288 VAL A CA 1
ATOM 2187 C C . VAL A 1 288 ? -9.344 -5.091 10.210 1.00 98.31 288 VAL A C 1
ATOM 2189 O O . VAL A 1 288 ? -8.540 -4.330 9.664 1.00 98.31 288 VAL A O 1
ATOM 2192 N N . ARG A 1 289 ? -10.466 -5.495 9.609 1.00 98.06 289 ARG A N 1
ATOM 2193 C CA . ARG A 1 289 ? -10.911 -5.074 8.275 1.00 98.06 289 ARG A CA 1
ATOM 2194 C C . ARG A 1 289 ? -12.314 -4.482 8.340 1.00 98.06 289 ARG A C 1
ATOM 2196 O O . ARG A 1 289 ? -13.155 -4.954 9.101 1.00 98.06 289 ARG A O 1
ATOM 2203 N N . LEU A 1 290 ? -12.575 -3.488 7.497 1.00 98.50 290 LEU A N 1
ATOM 2204 C CA . LEU A 1 290 ? -13.923 -2.992 7.238 1.00 98.50 290 LEU A CA 1
ATOM 2205 C C . LEU A 1 290 ? -14.584 -3.875 6.172 1.00 98.50 290 LEU A C 1
ATOM 2207 O O . LEU A 1 290 ? -14.226 -3.806 4.994 1.00 98.50 290 LEU A O 1
ATOM 2211 N N . LEU A 1 291 ? -15.545 -4.697 6.582 1.00 98.19 291 LEU A N 1
ATOM 2212 C CA . LEU A 1 291 ? -16.274 -5.611 5.704 1.00 98.19 291 LEU A CA 1
ATOM 2213 C C . LEU A 1 291 ? -17.280 -4.853 4.834 1.00 98.19 291 LEU A C 1
ATOM 2215 O O . LEU A 1 291 ? -17.255 -4.978 3.610 1.00 98.19 291 LEU A O 1
ATOM 2219 N N . ASP A 1 292 ? -18.098 -3.996 5.446 1.00 98.31 292 ASP A N 1
ATOM 2220 C CA . ASP A 1 292 ? -19.076 -3.166 4.743 1.00 98.31 292 ASP A CA 1
ATOM 2221 C C . ASP A 1 292 ? -19.146 -1.747 5.320 1.00 98.31 292 ASP A C 1
ATOM 2223 O O . ASP A 1 292 ? -18.882 -1.505 6.496 1.00 98.31 292 ASP A O 1
ATOM 2227 N N . LEU A 1 293 ? -19.494 -0.796 4.457 1.00 98.38 293 LEU A N 1
ATOM 2228 C CA . LEU A 1 293 ? -19.847 0.561 4.841 1.00 98.38 293 LEU A CA 1
ATOM 2229 C C . LEU A 1 293 ? -20.927 1.061 3.893 1.00 98.38 293 LEU A C 1
ATOM 2231 O O . LEU A 1 293 ? -20.663 1.302 2.711 1.00 98.38 293 LEU A O 1
ATOM 2235 N N . ARG A 1 294 ? -22.114 1.290 4.446 1.00 97.12 294 ARG A N 1
ATOM 2236 C CA . ARG A 1 294 ? -23.259 1.848 3.725 1.00 97.12 294 ARG A CA 1
ATOM 2237 C C . ARG A 1 294 ? -23.872 2.999 4.504 1.00 97.12 294 ARG A C 1
ATOM 2239 O O . ARG A 1 294 ? -23.935 2.960 5.728 1.00 97.12 294 ARG A O 1
ATOM 2246 N N . ILE A 1 295 ? -24.359 4.005 3.786 1.00 96.81 295 ILE A N 1
ATOM 2247 C CA . ILE A 1 295 ? -25.066 5.144 4.375 1.00 96.81 295 ILE A CA 1
ATOM 2248 C C . ILE A 1 295 ? -26.500 5.112 3.858 1.00 96.81 295 ILE A C 1
ATOM 2250 O O . ILE A 1 295 ? -26.721 5.180 2.650 1.00 96.81 295 ILE A O 1
ATOM 2254 N N . VAL A 1 296 ? -27.465 4.978 4.766 1.00 97.38 296 VAL A N 1
ATOM 2255 C CA . VAL A 1 296 ? -28.903 4.960 4.457 1.00 97.38 296 VAL A CA 1
ATOM 2256 C C . VAL A 1 296 ? -29.581 5.943 5.392 1.00 97.38 296 VAL A C 1
ATOM 2258 O O . VAL A 1 296 ? -29.336 5.892 6.591 1.00 97.38 296 VAL A O 1
ATOM 2261 N N . ASP A 1 297 ? -30.371 6.867 4.842 1.00 96.75 297 ASP A N 1
ATOM 2262 C CA . ASP A 1 297 ? -31.082 7.895 5.614 1.00 96.75 297 ASP A CA 1
ATOM 2263 C C . ASP A 1 297 ? -30.180 8.629 6.623 1.00 96.75 297 ASP A C 1
ATOM 2265 O O . ASP A 1 297 ? -30.557 8.880 7.763 1.00 96.75 297 ASP A O 1
ATOM 2269 N N . ARG A 1 298 ? -28.956 8.965 6.185 1.00 98.06 298 ARG A N 1
ATOM 2270 C CA . ARG A 1 298 ? -27.912 9.647 6.977 1.00 98.06 298 ARG A CA 1
ATOM 2271 C C . ARG A 1 298 ? -27.367 8.840 8.165 1.00 98.06 298 ARG A C 1
ATOM 2273 O O . ARG A 1 298 ? -26.611 9.372 8.972 1.00 98.06 298 ARG A O 1
ATOM 2280 N N . VAL A 1 299 ? -27.667 7.546 8.243 1.00 98.38 299 VAL A N 1
ATOM 2281 C CA . VAL A 1 299 ? -27.057 6.608 9.192 1.00 98.38 299 VAL A CA 1
ATOM 2282 C C . VAL A 1 299 ? -25.966 5.810 8.483 1.00 98.38 299 VAL A C 1
ATOM 2284 O O . VAL A 1 299 ? -26.233 5.133 7.488 1.00 98.38 299 VAL A O 1
ATOM 2287 N N . ALA A 1 300 ? -24.735 5.881 8.986 1.00 98.44 300 ALA A N 1
ATOM 2288 C CA . ALA A 1 300 ? -23.621 5.067 8.514 1.00 98.44 300 ALA A CA 1
ATOM 2289 C C . ALA A 1 300 ? -23.596 3.725 9.255 1.00 98.44 300 ALA A C 1
ATOM 2291 O O . ALA A 1 300 ? -23.410 3.680 10.466 1.00 98.44 300 ALA A O 1
ATOM 2292 N N . TYR A 1 301 ? -23.753 2.629 8.522 1.00 98.25 301 TYR A N 1
ATOM 2293 C CA . TYR A 1 301 ? -23.616 1.270 9.034 1.00 98.25 301 TYR A CA 1
ATOM 2294 C C . TYR A 1 301 ? -22.228 0.762 8.654 1.00 98.25 301 TYR A C 1
ATOM 2296 O O . TYR A 1 301 ? -21.966 0.551 7.468 1.00 98.25 301 TYR A O 1
ATOM 2304 N N . ALA A 1 302 ? -21.350 0.620 9.644 1.00 98.50 302 ALA A N 1
ATOM 2305 C CA . ALA A 1 302 ? -19.979 0.157 9.476 1.00 98.50 302 ALA A CA 1
ATOM 2306 C C . ALA A 1 302 ? -19.838 -1.244 10.079 1.00 98.50 302 ALA A C 1
ATOM 2308 O O . ALA A 1 302 ? -19.946 -1.412 11.296 1.00 98.50 302 ALA A O 1
ATOM 2309 N N . ASP A 1 303 ? -19.605 -2.234 9.219 1.00 98.62 303 ASP A N 1
ATOM 2310 C CA . ASP A 1 303 ? -19.425 -3.625 9.619 1.00 98.62 303 ASP A CA 1
ATOM 2311 C C . ASP A 1 303 ? -17.949 -4.003 9.583 1.00 98.62 303 ASP A C 1
ATOM 2313 O O . ASP A 1 303 ? -17.282 -3.857 8.556 1.00 98.62 303 ASP A O 1
ATOM 2317 N N . PHE A 1 304 ? -17.436 -4.491 10.704 1.00 98.62 304 PHE A N 1
ATOM 2318 C CA . PHE A 1 304 ? -16.036 -4.855 10.870 1.00 98.62 304 PHE A CA 1
ATOM 2319 C C . PHE A 1 304 ? -15.865 -6.362 11.015 1.00 98.62 304 PHE A C 1
ATOM 2321 O O . PHE A 1 304 ? -16.786 -7.102 11.360 1.00 98.62 304 PHE A O 1
ATOM 2328 N N . SER A 1 305 ? -14.648 -6.815 10.756 1.00 98.31 305 SER A N 1
ATOM 2329 C CA . SER A 1 305 ? -14.263 -8.205 10.932 1.00 98.31 305 SER A CA 1
ATOM 2330 C C . SER A 1 305 ? -14.067 -8.564 12.413 1.00 98.31 305 SER A C 1
ATOM 2332 O O . SER A 1 305 ? -13.860 -7.689 13.261 1.00 98.31 305 SER A O 1
ATOM 2334 N N . ALA A 1 306 ? -14.147 -9.859 12.737 1.00 96.88 306 ALA A N 1
ATOM 2335 C CA . ALA A 1 306 ? -14.091 -10.372 14.108 1.00 96.88 306 ALA A CA 1
ATOM 2336 C C . ALA A 1 306 ? -12.842 -9.954 14.897 1.00 96.88 306 ALA A C 1
ATOM 2338 O O . ALA A 1 306 ? -12.904 -9.843 16.119 1.00 96.88 306 ALA A O 1
ATOM 2339 N N . GLU A 1 307 ? -11.740 -9.677 14.207 1.00 97.56 307 GLU A N 1
ATOM 2340 C CA . GLU A 1 307 ? -10.473 -9.195 14.750 1.00 97.56 307 GLU A CA 1
ATOM 2341 C C . GLU A 1 307 ? -10.639 -7.904 15.569 1.00 97.56 307 GLU A C 1
ATOM 2343 O O . GLU A 1 307 ? -9.820 -7.638 16.444 1.00 97.56 307 GLU A O 1
ATOM 2348 N N . LEU A 1 308 ? -11.712 -7.123 15.366 1.00 96.75 308 LEU A N 1
ATOM 2349 C CA . LEU A 1 308 ? -12.017 -5.962 16.214 1.00 96.75 308 LEU A CA 1
ATOM 2350 C C . LEU A 1 308 ? -12.217 -6.353 17.692 1.00 96.75 308 LEU A C 1
ATOM 2352 O O . LEU A 1 308 ? -12.040 -5.518 18.573 1.00 96.75 308 LEU A O 1
ATOM 2356 N N . ARG A 1 309 ? -12.537 -7.625 17.972 1.00 93.50 309 ARG A N 1
ATOM 2357 C CA . ARG A 1 309 ? -12.678 -8.188 19.326 1.00 93.50 309 ARG A CA 1
ATOM 2358 C C . ARG A 1 309 ? -11.329 -8.441 20.019 1.00 93.50 309 ARG A C 1
ATOM 2360 O O . ARG A 1 309 ? -11.323 -8.796 21.194 1.00 93.50 309 ARG A O 1
ATOM 2367 N N . ALA A 1 310 ? -10.197 -8.265 19.332 1.00 95.25 310 ALA A N 1
ATOM 2368 C CA . ALA A 1 310 ? -8.846 -8.489 19.858 1.00 95.25 310 ALA A CA 1
ATOM 2369 C C . ALA A 1 310 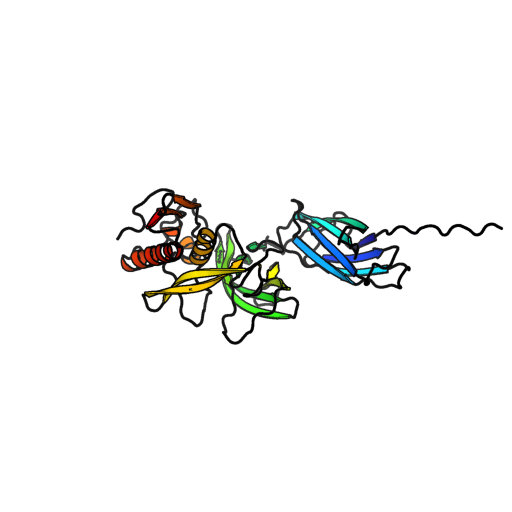? -8.377 -7.390 20.833 1.00 95.25 310 ALA A C 1
ATOM 2371 O O . ALA A 1 310 ? -7.323 -6.789 20.653 1.00 95.25 310 ALA A O 1
ATOM 2372 N N . HIS A 1 311 ? -9.166 -7.093 21.859 1.00 90.06 311 HIS A N 1
ATOM 2373 C CA . HIS A 1 311 ? -8.848 -6.087 22.869 1.00 90.06 311 HIS A CA 1
ATOM 2374 C C . HIS A 1 311 ? -9.036 -6.649 24.283 1.00 90.06 311 HIS A C 1
ATOM 2376 O O . HIS A 1 311 ? -9.673 -7.683 24.487 1.00 90.06 311 HIS A O 1
ATOM 2382 N N . ALA A 1 312 ? -8.494 -5.954 25.287 1.00 79.25 312 ALA A N 1
ATOM 2383 C CA . ALA A 1 312 ? -8.506 -6.409 26.680 1.00 79.25 312 ALA A CA 1
ATOM 2384 C C . ALA A 1 312 ? -9.885 -6.299 27.369 1.00 79.25 312 ALA A C 1
ATOM 2386 O O . ALA A 1 312 ? -10.025 -6.688 28.525 1.00 79.25 312 ALA A O 1
ATOM 2387 N N . GLY A 1 313 ? -10.906 -5.771 26.685 1.00 74.50 313 GLY A N 1
ATOM 2388 C CA . GLY A 1 313 ? -12.282 -5.716 27.197 1.00 74.50 313 GLY A CA 1
ATOM 2389 C C . GLY A 1 313 ? -12.571 -4.645 28.257 1.00 74.50 313 GLY A C 1
ATOM 2390 O O . GLY A 1 313 ? -13.630 -4.688 28.873 1.00 74.50 313 GLY A O 1
ATOM 2391 N N . GLY A 1 314 ? -11.670 -3.685 28.499 1.00 85.38 314 GLY A N 1
ATOM 2392 C CA . GLY A 1 314 ? -11.909 -2.608 29.469 1.00 85.38 314 GLY A CA 1
ATOM 2393 C C . GLY A 1 314 ? -12.939 -1.580 28.979 1.00 85.38 314 GLY A C 1
ATOM 2394 O O . GLY A 1 314 ? -12.856 -1.134 27.836 1.00 85.38 314 GLY A O 1
ATOM 2395 N N . ALA A 1 315 ? -13.866 -1.154 29.848 1.00 88.25 315 ALA A N 1
ATOM 2396 C CA . ALA A 1 315 ? -14.938 -0.207 29.499 1.00 88.25 315 ALA A CA 1
ATOM 2397 C C . ALA A 1 315 ? -14.410 1.110 28.894 1.00 88.25 315 ALA A C 1
ATOM 2399 O O . ALA A 1 315 ? -14.947 1.603 27.906 1.00 88.25 315 ALA A O 1
ATOM 2400 N N . GLU A 1 316 ? -13.312 1.647 29.434 1.00 90.69 316 GLU A N 1
ATOM 2401 C CA . GLU A 1 316 ? -12.651 2.844 28.894 1.00 90.69 316 GLU A CA 1
ATOM 2402 C C . GLU A 1 316 ? -12.123 2.619 27.468 1.00 90.69 316 GLU A C 1
ATOM 2404 O O . GLU A 1 316 ? -12.358 3.437 26.578 1.00 90.69 316 GLU A O 1
ATOM 2409 N N . GLN A 1 317 ? -11.479 1.474 27.217 1.00 91.94 317 GLN A N 1
ATOM 2410 C CA . GLN A 1 317 ? -10.979 1.120 25.889 1.00 91.94 317 GLN A CA 1
ATOM 2411 C C . GLN A 1 317 ? -12.129 0.990 24.882 1.00 91.94 317 GLN A C 1
ATOM 2413 O O . GLN A 1 317 ? -12.030 1.523 23.779 1.00 91.94 317 GLN A O 1
ATOM 2418 N N . VAL A 1 318 ? -13.234 0.342 25.267 1.00 93.69 318 VAL A N 1
ATOM 2419 C CA . VAL A 1 318 ? -14.427 0.187 24.415 1.00 93.69 318 VAL A CA 1
ATOM 2420 C C . VAL A 1 318 ? -15.027 1.548 24.053 1.00 93.69 318 VAL A C 1
ATOM 2422 O O . VAL A 1 318 ? -15.355 1.787 22.888 1.00 93.69 318 VAL A O 1
ATOM 2425 N N . VAL A 1 319 ? -15.109 2.473 25.016 1.00 95.25 319 VAL A N 1
ATOM 2426 C CA . VAL A 1 319 ? -15.561 3.850 24.766 1.00 95.25 319 VAL A CA 1
ATOM 2427 C C . VAL A 1 319 ? -14.638 4.565 23.774 1.00 95.25 319 VAL A C 1
ATOM 2429 O O . VAL A 1 319 ? -15.129 5.179 22.824 1.00 95.25 319 VAL A O 1
ATOM 2432 N N . LEU A 1 320 ? -13.314 4.460 23.933 1.00 96.75 320 LEU A N 1
ATOM 2433 C CA . LEU A 1 320 ? -12.350 5.076 23.013 1.00 96.75 320 LEU A CA 1
ATOM 2434 C C . LEU A 1 320 ? -12.401 4.456 21.609 1.00 96.75 320 LEU A C 1
ATOM 2436 O O . LEU A 1 320 ? -12.339 5.182 20.615 1.00 96.75 320 LEU A O 1
ATOM 2440 N N . MET A 1 321 ? -12.537 3.132 21.495 1.00 97.31 321 MET A N 1
ATOM 2441 C CA . MET A 1 321 ? -12.700 2.438 20.211 1.00 97.31 321 MET A CA 1
ATOM 2442 C C . MET A 1 321 ? -13.927 2.959 19.465 1.00 97.31 321 MET A C 1
ATOM 2444 O O . MET A 1 321 ? -13.813 3.393 18.317 1.00 97.31 321 MET A O 1
ATOM 2448 N N . ARG A 1 322 ? -15.083 2.980 20.141 1.00 96.88 322 ARG A N 1
ATOM 2449 C CA . ARG A 1 322 ? -16.334 3.476 19.565 1.00 96.88 322 ARG A CA 1
ATOM 2450 C C . ARG A 1 322 ? -16.206 4.938 19.142 1.00 96.88 322 ARG A C 1
ATOM 2452 O O . ARG A 1 322 ? -16.492 5.264 17.995 1.00 96.88 322 ARG A O 1
ATOM 2459 N N . THR A 1 323 ? -15.702 5.793 20.031 1.00 98.06 323 THR A N 1
ATOM 2460 C CA . THR A 1 323 ? -15.591 7.239 19.790 1.00 98.06 323 THR A CA 1
ATOM 2461 C C . THR A 1 323 ? -14.709 7.550 18.580 1.00 98.06 323 THR A C 1
ATOM 2463 O O . THR A 1 323 ? -15.070 8.395 17.765 1.00 98.06 323 THR A O 1
ATOM 2466 N N . GLN A 1 324 ? -13.578 6.856 18.409 1.00 98.62 324 GLN A N 1
ATOM 2467 C CA . GLN A 1 324 ? -12.718 7.045 17.232 1.00 98.62 324 GLN A CA 1
ATOM 2468 C C . GLN A 1 324 ? -13.438 6.681 15.922 1.00 98.62 324 GLN A C 1
ATOM 2470 O O . GLN A 1 324 ? -13.357 7.440 14.952 1.00 98.62 324 GLN A O 1
ATOM 2475 N N . ILE A 1 325 ? -14.164 5.554 15.887 1.00 98.62 325 ILE A N 1
ATOM 2476 C CA . ILE A 1 325 ? -14.932 5.118 14.706 1.00 98.62 325 ILE A CA 1
ATOM 2477 C C . ILE A 1 325 ? -16.059 6.113 14.407 1.00 98.62 325 ILE A C 1
ATOM 2479 O O . ILE A 1 325 ? -16.197 6.569 13.271 1.00 98.62 325 ILE A O 1
ATOM 2483 N N . GLU A 1 326 ? -16.837 6.481 15.427 1.00 98.56 326 GLU A N 1
ATOM 2484 C CA . GLU A 1 326 ? -17.973 7.393 15.295 1.00 98.56 326 GLU A CA 1
ATOM 2485 C C . GLU A 1 326 ? -17.533 8.769 14.801 1.00 98.56 326 GLU A C 1
ATOM 2487 O O . GLU A 1 326 ? -18.040 9.240 13.787 1.00 98.56 326 GLU A O 1
ATOM 2492 N N . GLN A 1 327 ? -16.549 9.396 15.451 1.00 98.69 327 GLN A N 1
ATOM 2493 C CA . GLN A 1 327 ? -16.073 10.728 15.066 1.00 98.69 327 GLN A CA 1
ATOM 2494 C C . GLN A 1 327 ? -15.474 10.740 13.653 1.00 98.69 327 GLN A C 1
ATOM 2496 O O . GLN A 1 327 ? -15.705 11.674 12.883 1.00 98.69 327 GLN A O 1
ATOM 2501 N N . THR A 1 328 ? -14.787 9.661 13.262 1.00 98.69 328 THR A N 1
ATOM 2502 C CA . THR A 1 328 ? -14.257 9.513 11.899 1.00 98.69 328 THR A CA 1
ATOM 2503 C C . THR A 1 328 ? -15.364 9.470 10.842 1.00 98.69 328 THR A C 1
ATOM 2505 O O . THR A 1 328 ? -15.130 9.885 9.712 1.00 98.69 328 THR A O 1
ATOM 2508 N N . LEU A 1 329 ? -16.580 9.030 11.159 1.00 98.69 329 LEU A N 1
ATOM 2509 C CA . LEU A 1 329 ? -17.698 9.052 10.208 1.00 98.69 329 LEU A CA 1
ATOM 2510 C C . LEU A 1 329 ? -18.583 10.299 10.348 1.00 98.69 329 LEU A C 1
ATOM 2512 O O . LEU A 1 329 ? -19.022 10.846 9.338 1.00 98.69 329 LEU A O 1
ATOM 2516 N N . LEU A 1 330 ? -18.794 10.791 11.570 1.00 98.69 330 LEU A N 1
ATOM 2517 C CA . LEU A 1 330 ? -19.593 11.988 11.866 1.00 98.69 330 LEU A CA 1
ATOM 2518 C C . LEU A 1 330 ? -18.963 13.284 11.339 1.00 98.69 330 LEU A C 1
ATOM 2520 O O . LEU A 1 330 ? -19.637 14.306 11.255 1.00 98.69 330 LEU A O 1
ATOM 2524 N N . GLN A 1 331 ? -17.690 13.257 10.929 1.00 98.19 331 GLN A N 1
ATOM 2525 C CA . GLN A 1 331 ? -17.077 14.386 10.224 1.00 98.19 331 GLN A CA 1
ATOM 2526 C C . GLN A 1 331 ? -17.800 14.735 8.910 1.00 98.19 331 GLN A C 1
ATOM 2528 O O . GLN A 1 331 ? -17.668 15.853 8.409 1.00 98.19 331 GLN A O 1
ATOM 2533 N N . PHE A 1 332 ? -18.517 13.779 8.309 1.00 97.94 332 PHE A N 1
ATOM 2534 C CA . PHE A 1 332 ? -19.172 13.978 7.026 1.00 97.94 332 PHE A CA 1
ATOM 2535 C C . PHE A 1 332 ? -20.589 14.522 7.221 1.00 97.94 332 PHE A C 1
ATOM 2537 O O . PHE A 1 332 ? -21.406 13.873 7.867 1.00 97.94 332 PHE A O 1
ATOM 2544 N N . PRO A 1 333 ? -20.965 15.634 6.561 1.00 96.88 333 PRO A N 1
ATOM 2545 C CA . PRO A 1 333 ? -22.284 16.253 6.720 1.00 96.88 333 PRO A CA 1
ATOM 2546 C C . PRO A 1 333 ? -23.435 15.413 6.144 1.00 96.88 333 PRO A C 1
ATOM 2548 O O . PRO A 1 333 ? -24.579 15.859 6.131 1.00 96.88 333 PRO A O 1
ATOM 2551 N N . THR A 1 334 ? -23.155 14.228 5.606 1.00 96.19 334 THR A N 1
ATOM 2552 C CA . THR A 1 334 ? -24.146 13.246 5.146 1.00 96.19 334 THR A CA 1
ATOM 2553 C C . THR A 1 334 ? -24.437 12.166 6.188 1.00 96.19 334 THR A C 1
ATOM 2555 O O . THR A 1 334 ? -25.299 11.330 5.932 1.00 96.19 334 THR A O 1
ATOM 2558 N N . VAL A 1 335 ? -23.756 12.189 7.339 1.00 98.50 335 VAL A N 1
ATOM 2559 C CA . VAL A 1 335 ? -23.858 11.194 8.409 1.00 98.50 335 VAL A CA 1
ATOM 2560 C C . VAL A 1 335 ? -24.236 11.887 9.719 1.00 98.50 335 VAL A C 1
ATOM 2562 O O . VAL A 1 335 ? -23.482 12.713 10.218 1.00 98.50 335 VAL A O 1
ATOM 2565 N N . ASP A 1 336 ? -25.386 11.523 10.283 1.00 98.38 336 ASP A N 1
ATOM 2566 C CA . ASP A 1 336 ? -25.865 12.012 11.586 1.00 98.38 336 ASP A CA 1
ATOM 2567 C C . ASP A 1 336 ? -25.691 10.972 12.699 1.00 98.38 336 ASP A C 1
ATOM 2569 O O . ASP A 1 336 ? -25.602 11.318 13.875 1.00 98.38 336 ASP A O 1
ATOM 2573 N N . GLN A 1 337 ? -25.658 9.689 12.334 1.00 98.12 337 GLN A N 1
ATOM 2574 C CA . GLN A 1 337 ? -25.549 8.574 13.267 1.00 98.12 337 GLN A CA 1
ATOM 2575 C C . GLN A 1 337 ? -24.666 7.475 12.681 1.00 98.12 337 GLN A C 1
ATOM 2577 O O . GLN A 1 337 ? -24.624 7.268 11.467 1.00 98.12 337 GLN A O 1
ATOM 2582 N N . VAL A 1 338 ? -23.996 6.737 13.561 1.00 98.25 338 VAL A N 1
ATOM 2583 C CA . VAL A 1 338 ? -23.174 5.583 13.209 1.00 98.25 338 VAL A CA 1
ATOM 2584 C C . VAL A 1 338 ? -23.705 4.351 13.933 1.00 98.25 338 VAL A C 1
ATOM 2586 O O . VAL A 1 338 ? -24.021 4.398 15.119 1.00 98.25 338 VAL A O 1
ATOM 2589 N N . VAL A 1 339 ? -23.809 3.245 13.206 1.00 97.56 339 VAL A N 1
ATOM 2590 C CA . VAL A 1 339 ? -24.102 1.915 13.736 1.00 97.56 339 VAL A CA 1
ATOM 2591 C C . VAL A 1 339 ? -22.896 1.042 13.440 1.00 97.56 339 VAL A C 1
ATOM 2593 O O . VAL A 1 339 ? -22.523 0.870 12.279 1.00 97.56 339 VAL A O 1
ATOM 2596 N N . ILE A 1 340 ? -22.289 0.505 14.495 1.00 97.88 340 ILE A N 1
ATOM 2597 C CA . ILE A 1 340 ? -21.114 -0.358 14.398 1.00 97.88 340 ILE A CA 1
ATOM 2598 C C . ILE A 1 340 ? -21.548 -1.803 14.609 1.00 97.88 340 ILE A C 1
ATOM 2600 O O . ILE A 1 340 ? -22.197 -2.121 15.609 1.00 97.88 340 ILE A O 1
ATOM 2604 N N . THR A 1 341 ? -21.165 -2.675 13.683 1.00 97.75 341 THR A N 1
ATOM 2605 C CA . THR A 1 341 ? -21.359 -4.121 13.798 1.00 97.75 341 THR A CA 1
ATOM 2606 C C . THR A 1 341 ? -20.042 -4.866 13.635 1.00 97.75 341 THR A C 1
ATOM 2608 O O . THR A 1 341 ? -19.081 -4.351 13.064 1.00 97.75 341 THR A O 1
ATOM 2611 N N . VAL A 1 342 ? -19.998 -6.086 14.167 1.00 97.06 342 VAL A N 1
ATOM 2612 C CA . VAL A 1 342 ? -18.923 -7.048 13.915 1.00 97.06 342 VAL A CA 1
ATOM 2613 C C . VAL A 1 342 ? -19.554 -8.295 13.320 1.00 97.06 342 VAL A C 1
ATOM 2615 O O . VAL A 1 342 ? -20.336 -8.965 14.000 1.00 97.06 342 VAL A O 1
ATOM 2618 N N . GLU A 1 343 ? -19.244 -8.581 12.057 1.00 96.19 343 GLU A N 1
ATOM 2619 C CA . GLU A 1 343 ? -19.849 -9.666 11.269 1.00 96.19 343 GLU A CA 1
ATOM 2620 C C . GLU A 1 343 ? -21.390 -9.629 11.305 1.00 96.19 343 GLU A C 1
ATOM 2622 O O . GLU A 1 343 ? -22.070 -10.630 11.538 1.00 96.19 343 GLU A O 1
ATOM 2627 N N . GLY A 1 344 ? -21.951 -8.430 11.135 1.00 95.44 344 GLY A N 1
ATOM 2628 C CA . GLY A 1 344 ? -23.390 -8.164 11.136 1.00 95.44 344 GLY A CA 1
ATOM 2629 C C . GLY A 1 344 ? -24.055 -8.142 12.518 1.00 95.44 344 GLY A C 1
ATOM 2630 O O . GLY A 1 344 ? -25.260 -7.902 12.603 1.00 95.44 344 GLY A O 1
ATOM 2631 N N . GLN A 1 345 ? -23.310 -8.363 13.604 1.00 94.00 345 GLN A N 1
ATOM 2632 C CA . GLN A 1 345 ? -23.842 -8.367 14.971 1.00 94.00 345 GLN A CA 1
ATOM 2633 C C . GLN A 1 345 ? -23.561 -7.049 15.704 1.00 94.00 345 GLN A C 1
ATOM 2635 O O . GLN A 1 345 ? -22.449 -6.525 15.653 1.00 94.00 345 GLN A O 1
ATOM 2640 N N . THR A 1 346 ? -24.558 -6.530 16.424 1.00 90.06 346 THR A N 1
ATOM 2641 C CA . THR A 1 346 ? -24.432 -5.370 17.327 1.00 90.06 346 THR A CA 1
ATOM 2642 C C . THR A 1 346 ? -23.986 -5.800 18.733 1.00 90.06 346 THR A C 1
ATOM 2644 O O . THR A 1 346 ? -23.855 -6.990 19.011 1.00 90.06 346 THR A O 1
ATOM 2647 N N . GLY A 1 347 ? -23.749 -4.843 19.637 1.00 80.94 347 GLY A N 1
ATOM 2648 C CA . GLY A 1 347 ? -23.467 -5.120 21.054 1.00 80.94 347 GLY A CA 1
ATOM 2649 C C . GLY A 1 347 ? -21.995 -5.338 21.411 1.00 80.94 347 GLY A C 1
ATOM 2650 O O . GLY A 1 347 ? -21.623 -5.208 22.569 1.00 80.94 347 GLY A O 1
ATOM 2651 N N . TRP A 1 348 ? -21.126 -5.594 20.429 1.00 79.94 348 TRP A N 1
ATOM 2652 C CA . TRP A 1 348 ? -19.701 -5.877 20.675 1.00 79.94 348 TRP A CA 1
ATOM 2653 C C . TRP A 1 348 ? -18.890 -4.698 21.209 1.00 79.94 348 TRP A C 1
ATOM 2655 O O . TRP A 1 348 ? -17.826 -4.901 21.782 1.00 79.94 348 TRP A O 1
ATOM 2665 N N . LEU A 1 349 ? -19.385 -3.479 21.015 1.00 76.62 349 LEU A N 1
ATOM 2666 C CA . LEU A 1 349 ? -18.773 -2.265 21.538 1.00 76.62 349 LEU A CA 1
ATOM 2667 C C . LEU A 1 349 ? -19.730 -1.503 22.453 1.00 76.62 349 LEU A C 1
ATOM 2669 O O . LEU A 1 349 ? -19.563 -0.295 22.563 1.00 76.62 349 LEU A O 1
ATOM 2673 N N . GLU A 1 350 ? -20.740 -2.147 23.053 1.00 67.50 350 GLU A N 1
ATOM 2674 C CA . GLU A 1 350 ? -21.617 -1.543 24.076 1.00 67.50 350 GLU A CA 1
ATOM 2675 C C . GLU A 1 350 ? -20.906 -1.478 25.451 1.00 67.50 350 GLU A C 1
ATOM 2677 O O . GLU A 1 350 ? -19.993 -2.272 25.675 1.00 67.50 350 GLU A O 1
ATOM 2682 N N . PRO A 1 351 ? -21.211 -0.492 26.324 1.00 50.81 351 PRO A N 1
ATOM 2683 C CA . PRO A 1 351 ? -20.519 -0.315 27.602 1.00 50.81 351 PRO A CA 1
ATOM 2684 C C . PRO A 1 351 ? -20.917 -1.346 28.662 1.00 50.81 351 PRO A C 1
ATOM 2686 O O . PRO A 1 351 ? -22.079 -1.815 28.624 1.00 50.81 351 PRO A O 1
#

Radius of gyration: 24.45 Å; chains: 1; bounding box: 55×40×94 Å

Sequence (351 aa):
SPSPTPAITEQAISVEVPHAGQTVTNPIHIQGHATIYPFEGTFLARVYDSDERLIAEVPIMAQGEPGGPASFTAEVYYGGHPGAGRLAILELSPRDGSVVAVTSVALVLRGPPGGRLIEMPQPLEKVTLPIKLLARVARPDTDVSVTVRWQDGTQFAHEFHTLAGLDGRGLIIVPLDFVDNTHAQPSTQDGALMIHDLQGTLLAYQPVHILHPTDPRTMSTQVFWVKDGTVMPQPRQIPRTPGIGRASLELLLWGPVPQNPEGYTTALPLPADVLTYPGRGPEWGERVRLLDLRIVDRVAYADFSAELRAHAGGAEQVVLMRTQIEQTLLQFPTVDQVVITVEGQTGWLEP

pLDDT: mean 92.74, std 10.04, range [42.41, 98.69]

Secondary structure (DSSP, 8-state):
-PPPPPP-----EEEEESPTTEEE-SSEEEEEEESSPPGGGEEEEEEEETT--EEEEEEEEEEE-TTS-EEEEEEE---S-SEEEEEEEEEEPTTT--EEEEEEEEEEEPPSTTT-EEEESPTTEEE-SSEEEEEE-S-TT-EEEEEEEETTS-EEEEEEEPEE-TTSSEEEEEEE--SSTTPPPPPSEEEEEEEEETT--EEEEEEEEE--TTSTTEEEEEEEEEETTEEEEEEEEEE--S-HHHHHHHHHTT-SPTT-TT--B-SSPPHHHHHH-TT--TT--SS--EEEEEEETTEEEEEE-GGGG-S---HHHHHHHHHHHHHHHHTSTT-SEEEEEETTB--TT--

Foldseek 3Di:
DDDDDPPDDAKDKDWPPPAAAEAAEFWGKTKTKIAFQAVVQWKKKFKADPVRDTFWIDIWGWDDDHGGMIITIDTTGGADWFAKIKMKIFGADPVPRDTRYIDMGIYGYDADPPRWHFPPPGAAAEWEPQGWTKTFWAFAQAKKKKKKAFPVGDIDIDIDHFHQFPVRTGIDTAGHDDQDPPDDDDAWGKIKIFMGHPVRHTTHIGIYTYHDQPPPQKDKAWFWFDDPLDTDTDIDITGDDPCVLQVNVVVLQNFDHPNRPRRTGHLFDDLNLLVPQPPHDPPDHRTKDFPDWDADQQEIETEIEPSSLSHPPDLSSLVRNVCRSFVRNCVDPSHPYYAYHYVPHHDSSDD